Protein AF-A0A9D8SWM8-F1 (afdb_monomer)

Solvent-accessible surface area (backbone atoms only — not comparable to full-atom values): 19074 Å² total; per-residue (Å²): 112,70,46,80,76,35,78,59,20,38,63,57,38,55,61,60,56,71,51,57,43,76,41,80,37,75,86,79,27,55,100,89,45,86,38,67,44,87,42,36,53,63,34,57,31,94,86,58,22,57,46,49,81,84,38,68,93,42,48,28,22,35,54,46,44,23,48,52,9,43,48,53,47,47,72,68,47,33,63,35,36,32,47,77,51,95,50,59,72,58,24,54,50,51,21,50,52,51,33,54,49,46,57,54,44,59,32,26,26,74,39,62,65,87,60,44,76,76,37,69,54,41,50,24,49,80,69,46,70,31,75,48,29,27,63,56,56,58,94,38,55,75,41,83,47,95,32,30,28,35,29,44,27,72,60,49,72,66,69,54,54,59,56,61,72,49,51,66,46,77,45,60,49,55,50,67,92,39,49,46,70,37,82,72,35,48,76,42,76,47,76,60,58,95,84,40,71,38,62,89,51,57,95,38,34,24,22,39,37,35,25,85,91,55,71,16,32,40,36,32,49,46,73,62,40,50,16,42,37,26,30,34,34,41,31,26,47,29,49,37,59,84,33,78,90,32,58,77,46,28,25,28,32,30,40,38,40,36,30,44,34,83,86,70,44,80,40,77,48,74,36,78,68,66,42,73,50,60,44,51,98,82,52,27,72,49,76,41,75,69,42,72,72,44,74,34,62,32,20,51,66,83,50,49,66,57,69,65,35,76,91,43,63,89,58,80,84,78,65,58,29,34,44,32,47,28,39,60,67,49,78,71,40,43,77,71,55,37,44,53,50,53,32,34,29,32,38,36,41,38,57,55,84,128

pLDDT: mean 90.61, std 7.04, range [46.47, 98.44]

Sequence (354 aa):
EYISLHPDYSHLYDFICRFDEKIYDAELSSTYDSVFVNYNPLLQDPKYGMGDIANEDSLYTMILPDNAAWQAAYDRISPYFRPFNKEVALADSIQKVQTSLAIVEGLSFRQAIVAPAKDDSLLTVTQKLIYGAGDYLNGYEALEASNGMMYLAKGQLNANDTCVWNHVINLEAENMDYRQSLSGTNAYIRTTDINSLVQNVSDASYLEVSSGNVDGGIVFDIPNTLAATYDVYVDFVSPLVDGENMREEKTKLVFQLKFMGDNGRQTIKNNNTATEVAVPEKGGIVSVKAFSAVPFPVADFYDNMWKLDKDNIGVDIAETTTLQVKTKVSSTDAKKGYVRKFRIDRIRLVPSVK

Radius of gyration: 24.18 Å; Cα contacts (8 Å, |Δi|>4): 765; chains: 1; bounding box: 66×49×66 Å

Nearest PDB structures (foldseek):
  6f2p-assembly1_A  TM=7.046E-01  e=3.780E-04  Paenibacillus
  1x9p-assembly1_A  TM=2.353E-01  e=1.733E+00  Human adenovirus 2
  6ei6-assembly2_B  TM=1.704E-01  e=6.400E+00  Drosophila melanogaster

Secondary structure (DSSP, 8-state):
-HHHH-GGGHHHHHHHHTT-EEEE-TTT-BTTB--EEEE-HHHH-TTTSS--TT-TTS-EEEEEE-HHHHHHHHHHHGGGG----SSHHHHHHHHHHHHHHHHHHHTEESS--S-GGG-SEEEBTT--EEE-HHHHHTTPEEEEETTEEEEEE-S-----HHHHTSPPEEEETT-STTEEEPTTEEEEEEE--TT-SS---GGGEEEEEEESSS--EEEEE-TTB-SSEEEEEEEEEPGGGG-GGGTT-EEEEEEEEEEE-TTSSEEEEEEEEEEEEE--TT-SEEEEEEEEEEE--S-B---HHHHH-GGGTTPPP----EEEEEE---HHHHTTTB-SEEEEEEEEEEEPP-

Foldseek 3Di:
DVLVVDVQLVVLVVLQCVQWDWDWDPVPDDPVGTDTDIDGCCQPVPPAHLHNPVDLVFAKEFEREGPQALVVQLVVQLQQAQADDPDVVVSVVRSNNLSSSLVRQQRMARHADPDQQVDQWGQTSVRQIAGPSCQQLPPFDWDADSRHIYTYHYNHGSDDCCRRPVDKQKFFAPDPVFKDKDPQKDKDKDFADPPFLAPDQVVRIWIKIAGDPDFIWMKTQGAFRTQAWWFKKWKFAAPCRVHPVCQFEKFWKWKKKWAADNVRDIDIDIRPPTDMDHADPSGYIDMDRNDHGDGHSHTLHQHSVNCVDPVCPPPDRDRRIMMMMITDADPVNVVVNYHRMTMTRIMITRGDDD

Mean predicted aligned error: 5.93 Å

Structure (mmCIF, N/CA/C/O backbone):
data_AF-A0A9D8SWM8-F1
#
_entry.id   AF-A0A9D8SWM8-F1
#
loop_
_atom_site.group_PDB
_atom_site.id
_atom_site.type_symbol
_atom_site.label_atom_id
_atom_site.label_alt_id
_atom_site.label_comp_id
_atom_site.label_asym_id
_atom_site.label_entity_id
_atom_site.label_seq_id
_atom_site.pdbx_PDB_ins_code
_atom_site.Cartn_x
_atom_site.Cartn_y
_atom_site.Cartn_z
_atom_site.occupancy
_atom_site.B_iso_or_equiv
_atom_site.auth_seq_id
_atom_site.auth_comp_id
_atom_site.auth_asym_id
_atom_site.auth_atom_id
_atom_site.pdbx_PDB_model_num
ATOM 1 N N . GLU A 1 1 ? -21.454 -2.543 22.204 1.00 82.62 1 GLU A N 1
ATOM 2 C CA . GLU A 1 1 ? -21.999 -2.863 23.545 1.00 82.62 1 GLU A CA 1
ATOM 3 C C . GLU A 1 1 ? -21.055 -3.716 24.398 1.00 82.62 1 GLU A C 1
ATOM 5 O O . GLU A 1 1 ? -20.730 -3.312 25.505 1.00 82.62 1 GLU A O 1
ATOM 10 N N . TYR A 1 2 ? -20.560 -4.863 23.915 1.00 91.06 2 TYR A N 1
ATOM 11 C CA . TYR A 1 2 ? -19.689 -5.733 24.725 1.00 91.06 2 TYR A CA 1
ATOM 12 C C . TYR A 1 2 ? -18.481 -4.993 25.335 1.00 91.06 2 TYR A C 1
ATOM 14 O O . TYR A 1 2 ? -18.296 -4.997 26.552 1.00 91.06 2 TYR A O 1
ATOM 22 N N . ILE A 1 3 ? -17.708 -4.288 24.502 1.00 92.44 3 ILE A N 1
ATOM 23 C CA . ILE A 1 3 ? -16.485 -3.578 24.915 1.00 92.44 3 ILE A CA 1
ATOM 24 C C . ILE A 1 3 ? -16.733 -2.402 25.876 1.00 92.44 3 ILE A C 1
ATOM 26 O O . ILE A 1 3 ? -15.824 -2.024 26.602 1.00 92.44 3 ILE A O 1
ATOM 30 N N . SER A 1 4 ? -17.952 -1.847 25.935 1.00 91.75 4 SER A N 1
ATOM 31 C CA . SER A 1 4 ? -18.286 -0.766 26.880 1.00 91.75 4 SER A CA 1
ATOM 32 C C . SER A 1 4 ? -18.605 -1.280 28.285 1.00 91.75 4 SER A C 1
ATOM 34 O O . SER A 1 4 ? -18.591 -0.511 29.241 1.00 91.75 4 SER A O 1
ATOM 36 N N . LEU A 1 5 ? -18.921 -2.572 28.420 1.00 94.38 5 LEU A N 1
ATOM 37 C CA . LEU A 1 5 ? -19.271 -3.210 29.693 1.00 94.38 5 LEU A CA 1
ATOM 38 C C . LEU A 1 5 ? -18.108 -4.002 30.308 1.00 94.38 5 LEU A C 1
ATOM 40 O O . LEU A 1 5 ? -18.202 -4.420 31.461 1.00 94.38 5 LEU A O 1
ATOM 44 N N . HIS A 1 6 ? -17.019 -4.200 29.562 1.00 95.75 6 HIS A N 1
ATOM 45 C CA . HIS A 1 6 ? -15.876 -5.010 29.975 1.00 95.75 6 HIS A CA 1
ATOM 46 C C . HIS A 1 6 ? -14.601 -4.151 30.024 1.00 95.75 6 HIS A C 1
ATOM 48 O O . HIS A 1 6 ? -13.998 -3.904 28.979 1.00 95.75 6 HIS A O 1
ATOM 54 N N . PRO A 1 7 ? -14.153 -3.721 31.223 1.00 96.44 7 PRO A N 1
ATOM 55 C CA . PRO A 1 7 ? -12.982 -2.851 31.385 1.00 96.44 7 PRO A CA 1
ATOM 56 C C . PRO A 1 7 ? -11.684 -3.409 30.791 1.00 96.44 7 PRO A C 1
ATOM 58 O O . PRO A 1 7 ? -10.799 -2.643 30.421 1.00 96.44 7 PRO A O 1
ATOM 61 N N . ASP A 1 8 ? -11.585 -4.731 30.650 1.00 97.25 8 ASP A N 1
ATOM 62 C CA . ASP A 1 8 ? -10.439 -5.397 30.028 1.00 97.25 8 ASP A CA 1
ATOM 63 C C . ASP A 1 8 ? -10.291 -5.078 28.529 1.00 97.25 8 ASP A C 1
ATOM 65 O O . ASP A 1 8 ? -9.262 -5.408 27.956 1.00 97.25 8 ASP A O 1
ATOM 69 N N . TYR A 1 9 ? -11.272 -4.416 27.903 1.00 97.19 9 TYR A N 1
ATOM 70 C CA . TYR A 1 9 ? -11.251 -3.970 26.501 1.00 97.19 9 TYR A CA 1
ATOM 71 C C . TYR A 1 9 ? -11.286 -2.438 26.370 1.00 97.19 9 TYR A C 1
ATOM 73 O O . TYR A 1 9 ? -11.584 -1.908 25.294 1.00 97.19 9 TYR A O 1
ATOM 81 N N . SER A 1 10 ? -11.005 -1.707 27.455 1.00 97.12 10 SER A N 1
ATOM 82 C CA . SER A 1 10 ? -11.116 -0.247 27.489 1.00 97.12 10 SER A CA 1
ATOM 83 C C . SER A 1 10 ? -10.245 0.447 26.442 1.00 97.12 10 SER A C 1
ATOM 85 O O . SER A 1 10 ? -10.671 1.449 25.891 1.00 97.12 10 SER A O 1
ATOM 87 N N . HIS A 1 11 ? -9.070 -0.086 26.091 1.00 97.31 11 HIS A N 1
ATOM 88 C CA . HIS A 1 11 ? -8.216 0.518 25.061 1.00 97.31 11 HIS A CA 1
ATOM 89 C C . HIS A 1 11 ? -8.885 0.559 23.680 1.00 97.31 11 HIS A C 1
ATOM 91 O O . HIS A 1 11 ? -8.822 1.581 22.994 1.00 97.31 11 HIS A O 1
ATOM 97 N N . LEU A 1 12 ? -9.536 -0.539 23.285 1.00 96.31 12 LEU A N 1
ATOM 98 C CA . LEU A 1 12 ? -10.298 -0.606 22.040 1.00 96.31 12 LEU A CA 1
ATOM 99 C C . LEU A 1 12 ? -11.510 0.331 22.103 1.00 96.31 12 LEU A C 1
ATOM 101 O O . LEU A 1 12 ? -11.752 1.086 21.164 1.00 96.31 12 LEU A O 1
ATOM 105 N N . TYR A 1 13 ? -12.248 0.294 23.217 1.00 95.75 13 TYR A N 1
ATOM 106 C CA . TYR A 1 13 ? -13.414 1.149 23.435 1.00 95.75 13 TYR A CA 1
ATOM 107 C C . TYR A 1 13 ? -13.058 2.639 23.353 1.00 95.75 13 TYR A C 1
ATOM 109 O O . TYR A 1 13 ? -13.632 3.361 22.539 1.00 95.75 13 TYR A O 1
ATOM 117 N N . ASP A 1 14 ? -12.059 3.082 24.116 1.00 96.38 14 ASP A N 1
ATOM 118 C CA . ASP A 1 14 ? -11.603 4.471 24.156 1.00 96.38 14 ASP A CA 1
ATOM 119 C C . ASP A 1 14 ? -11.118 4.940 22.777 1.00 96.38 14 ASP A C 1
ATOM 121 O O . ASP A 1 14 ? -11.347 6.088 22.388 1.00 96.38 14 ASP A O 1
ATOM 125 N N . PHE A 1 15 ? -10.460 4.060 22.012 1.00 96.19 15 PHE A N 1
ATOM 126 C CA . PHE A 1 15 ? -10.032 4.390 20.657 1.00 96.19 15 PHE A CA 1
ATOM 127 C C . PHE A 1 15 ? -11.204 4.549 19.687 1.00 96.19 15 PHE A C 1
ATOM 129 O O . PHE A 1 15 ? -11.159 5.465 18.878 1.00 96.19 15 PHE A O 1
ATOM 136 N N . ILE A 1 16 ? -12.235 3.704 19.741 1.00 93.50 16 ILE A N 1
ATOM 137 C CA . ILE A 1 16 ? -13.406 3.851 18.862 1.00 93.50 16 ILE A CA 1
ATOM 138 C C . ILE A 1 16 ? -14.199 5.108 19.244 1.00 93.50 16 ILE A C 1
ATOM 140 O O . ILE A 1 16 ? -14.519 5.925 18.379 1.00 93.50 16 ILE A O 1
ATOM 144 N N . CYS A 1 17 ? -14.457 5.303 20.539 1.00 93.19 17 CYS A N 1
ATOM 145 C CA . CYS A 1 17 ? -15.284 6.400 21.045 1.00 93.19 17 CYS A CA 1
ATOM 146 C C . CYS A 1 17 ? -14.654 7.786 20.887 1.00 93.19 17 CYS A C 1
ATOM 148 O O . CYS A 1 17 ? -15.353 8.794 20.949 1.00 93.19 17 CYS A O 1
ATOM 150 N N . ARG A 1 18 ? -13.344 7.885 20.630 1.00 93.25 18 ARG A N 1
ATOM 151 C CA . ARG A 1 18 ? -12.704 9.183 20.355 1.00 93.25 18 ARG A CA 1
ATOM 152 C C . ARG A 1 18 ? -13.246 9.882 19.104 1.00 93.25 18 ARG A C 1
ATOM 154 O O . ARG A 1 18 ? -12.998 11.072 18.941 1.00 93.25 18 ARG A O 1
ATOM 161 N N . PHE A 1 19 ? -13.867 9.123 18.201 1.00 92.50 19 PHE A N 1
ATOM 162 C CA . PHE A 1 19 ? -14.453 9.627 16.964 1.00 92.50 19 PHE A CA 1
ATOM 163 C C . PHE A 1 19 ? -15.952 9.911 17.113 1.00 92.50 19 PHE A C 1
ATOM 165 O O . PHE A 1 19 ? -16.557 10.402 16.169 1.00 92.50 19 PHE A O 1
ATOM 172 N N . ASP A 1 20 ? -16.557 9.625 18.271 1.00 92.38 20 ASP A N 1
ATOM 173 C CA . ASP A 1 20 ? -17.976 9.896 18.489 1.00 92.38 20 ASP A CA 1
ATOM 174 C C . ASP A 1 20 ? -18.255 11.402 18.405 1.00 92.38 20 ASP A C 1
ATOM 176 O O . ASP A 1 20 ? -17.683 12.217 19.135 1.00 92.38 20 ASP A O 1
ATOM 180 N N . GLU A 1 21 ? -19.192 11.767 17.539 1.00 91.94 21 GLU A N 1
ATOM 181 C CA . GLU A 1 21 ? -19.683 13.124 17.373 1.00 91.94 21 GLU A CA 1
ATOM 182 C C . GLU A 1 21 ? -21.215 13.184 17.393 1.00 91.94 21 GLU A C 1
ATOM 184 O O . GLU A 1 21 ? -21.936 12.188 17.280 1.00 91.94 21 GLU A O 1
ATOM 189 N N . LYS A 1 22 ? -21.729 14.398 17.592 1.00 91.44 22 LYS A N 1
ATOM 190 C CA . LYS A 1 22 ? -23.155 14.705 17.511 1.00 91.44 22 LYS A CA 1
ATOM 191 C C . LYS A 1 22 ? -23.417 15.435 16.205 1.00 91.44 22 LYS A C 1
ATOM 193 O O . LYS A 1 22 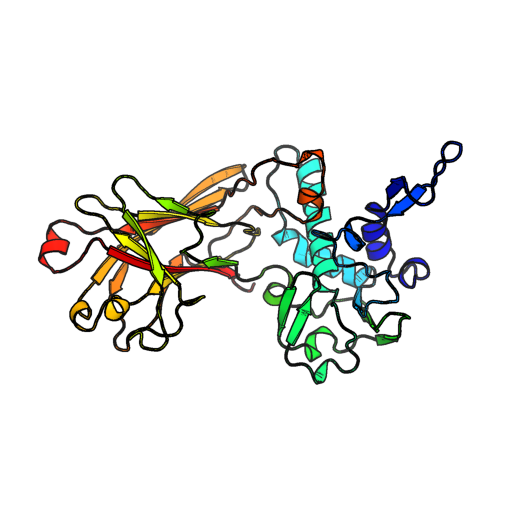? -22.999 16.583 16.060 1.00 91.44 22 LYS A O 1
ATOM 198 N N . ILE A 1 23 ? -24.137 14.796 15.290 1.00 89.94 23 ILE A N 1
ATOM 199 C CA . ILE A 1 23 ? -24.525 15.412 14.016 1.00 89.94 23 ILE A CA 1
ATOM 200 C C . ILE A 1 23 ? -25.990 15.825 14.048 1.00 89.94 23 ILE A C 1
ATOM 202 O O . ILE A 1 23 ? -26.817 15.194 14.705 1.00 89.94 23 ILE A O 1
ATOM 206 N N . TYR A 1 24 ? -26.299 16.914 13.353 1.00 90.38 24 TYR A N 1
ATOM 207 C CA . TYR A 1 24 ? -27.667 17.382 13.175 1.00 90.38 24 TYR A CA 1
ATOM 208 C C . TYR A 1 24 ? -28.416 16.458 12.212 1.00 90.38 24 TYR A C 1
ATOM 210 O O . TYR A 1 24 ? -27.948 16.222 11.098 1.00 90.38 24 TYR A O 1
ATOM 218 N N . ASP A 1 25 ? -29.588 15.985 12.627 1.00 88.94 25 ASP A N 1
ATOM 219 C CA . ASP A 1 25 ? -30.465 15.163 11.800 1.00 88.94 25 ASP A CA 1
ATOM 220 C C . ASP A 1 25 ? -31.619 16.017 11.270 1.00 88.94 25 ASP A C 1
ATOM 222 O O . ASP A 1 25 ? -32.521 16.403 12.015 1.00 88.94 25 ASP A O 1
ATOM 226 N N . ALA A 1 26 ? -31.586 16.338 9.978 1.00 86.94 26 ALA A N 1
ATOM 227 C CA . ALA A 1 26 ? -32.591 17.192 9.355 1.00 86.94 26 ALA A CA 1
ATOM 228 C C . ALA A 1 26 ? -33.975 16.532 9.241 1.00 86.94 26 ALA A C 1
ATOM 230 O O . ALA A 1 26 ? -34.963 17.257 9.155 1.00 86.94 26 ALA A O 1
ATOM 231 N N . GLU A 1 27 ? -34.050 15.199 9.221 1.00 88.25 27 GLU A N 1
ATOM 232 C CA . GLU A 1 27 ? -35.306 14.456 9.069 1.00 88.25 27 GLU A CA 1
ATOM 233 C C . GLU A 1 27 ? -36.048 14.334 10.400 1.00 88.25 27 GLU A C 1
ATOM 235 O O . GLU A 1 27 ? -37.276 14.427 10.441 1.00 88.25 27 GLU A O 1
ATOM 240 N N . LEU A 1 28 ? -35.304 14.174 11.496 1.00 88.50 28 LEU A N 1
ATOM 241 C CA . LEU A 1 28 ? -35.852 14.156 12.853 1.00 88.50 28 LEU A CA 1
ATOM 242 C C . LEU A 1 28 ? -36.072 15.562 13.425 1.00 88.50 28 LEU A C 1
ATOM 244 O O . LEU A 1 28 ? -36.822 15.726 14.389 1.00 88.50 28 LEU A O 1
ATOM 248 N N . SER A 1 29 ? -35.433 16.576 12.842 1.00 86.56 29 SER A N 1
ATOM 249 C CA . SER A 1 29 ? -35.575 17.968 13.265 1.00 86.56 29 SER A CA 1
ATOM 250 C C . SER A 1 29 ? -36.804 18.645 12.665 1.00 86.56 29 SER A C 1
ATOM 252 O O . SER A 1 29 ? -37.246 18.364 11.554 1.00 86.56 29 SER A O 1
ATOM 254 N N . SER A 1 30 ? -37.340 19.619 13.395 1.00 87.19 30 SER A N 1
ATOM 255 C CA . SER A 1 30 ? -38.437 20.477 12.949 1.00 87.19 30 SER A CA 1
ATOM 256 C C . SER A 1 30 ? -38.011 21.946 12.939 1.00 87.19 30 SER A C 1
ATOM 258 O O . SER A 1 30 ? -36.941 22.309 13.420 1.00 87.19 30 SER A O 1
ATOM 260 N N . THR A 1 31 ? -38.875 22.840 12.449 1.00 83.56 31 THR A N 1
ATOM 261 C CA . THR A 1 31 ? -38.628 24.295 12.487 1.00 83.56 31 THR A CA 1
ATOM 262 C C . THR A 1 31 ? -38.418 24.841 13.908 1.00 83.56 31 THR A C 1
ATOM 264 O O . THR A 1 31 ? -37.858 25.923 14.063 1.00 83.56 31 THR A O 1
ATOM 267 N N . TYR A 1 32 ? -38.863 24.114 14.938 1.00 84.50 32 TYR A N 1
ATOM 268 C CA . TYR A 1 32 ? -38.814 24.553 16.335 1.00 84.50 32 TYR A CA 1
ATOM 269 C C . TYR A 1 32 ? -37.908 23.700 17.227 1.00 84.50 32 TYR A C 1
ATOM 271 O O . TYR A 1 32 ? -37.714 24.066 18.383 1.00 84.50 32 TYR A O 1
ATOM 279 N N . ASP A 1 33 ? -37.368 22.590 16.718 1.00 86.00 33 ASP A N 1
ATOM 280 C CA . ASP A 1 33 ? -36.561 21.662 17.508 1.00 86.00 33 ASP A CA 1
ATOM 281 C C . ASP A 1 33 ? -35.471 21.009 16.654 1.00 86.00 33 ASP A C 1
ATOM 283 O O . ASP A 1 33 ? -35.758 20.464 15.587 1.00 86.00 33 ASP A O 1
ATOM 287 N N . SER A 1 34 ? -34.227 21.081 17.124 1.00 88.56 34 SER A N 1
ATOM 288 C CA . SER A 1 34 ? -33.066 20.476 16.474 1.00 88.56 34 SER A CA 1
ATOM 289 C C . SER A 1 34 ? -32.695 19.180 17.179 1.00 88.56 34 SER A C 1
ATOM 291 O O . SER A 1 34 ? -32.254 19.189 18.328 1.00 88.56 34 SER A O 1
ATOM 293 N N . VAL A 1 35 ? -32.807 18.070 16.458 1.00 91.12 35 VAL A N 1
ATOM 294 C CA . VAL A 1 35 ? -32.394 16.750 16.920 1.00 91.12 35 VAL A CA 1
ATOM 295 C C . VAL A 1 35 ? -30.952 16.494 16.495 1.00 91.12 35 VAL A C 1
ATOM 297 O O . VAL A 1 35 ? -30.580 16.672 15.335 1.00 91.12 35 VAL A O 1
ATOM 300 N N . PHE A 1 36 ? -30.140 16.060 17.458 1.00 91.12 36 PHE A N 1
ATOM 301 C CA . PHE A 1 36 ? -28.770 15.619 17.225 1.00 91.12 36 PHE A CA 1
ATOM 302 C C . PHE A 1 36 ? -28.634 14.132 17.538 1.00 91.12 36 PHE A C 1
ATOM 304 O O . PHE A 1 36 ? -28.936 13.691 18.653 1.00 91.12 36 PHE A O 1
ATOM 311 N N . VAL A 1 37 ? -28.124 13.373 16.575 1.00 89.81 37 VAL A N 1
ATOM 312 C CA . VAL A 1 37 ? -27.901 11.928 16.691 1.00 89.81 37 VAL A CA 1
ATOM 313 C C . VAL A 1 37 ? -26.425 11.629 16.941 1.00 89.81 37 VAL A C 1
ATOM 315 O O . VAL A 1 37 ? -25.553 12.445 16.641 1.00 89.81 37 VAL A O 1
ATOM 318 N N . ASN A 1 38 ? -26.148 10.482 17.566 1.00 89.75 38 ASN A N 1
ATOM 319 C CA . ASN A 1 38 ? -24.777 9.988 17.691 1.00 89.75 38 ASN A CA 1
ATOM 320 C C . ASN A 1 38 ? -24.309 9.505 16.324 1.00 89.75 38 ASN A C 1
ATOM 322 O O . ASN A 1 38 ? -25.008 8.719 15.689 1.00 89.75 38 ASN A O 1
ATOM 326 N N . TYR A 1 39 ? -23.123 9.931 15.927 1.00 90.06 39 TYR A N 1
ATOM 327 C CA . TYR A 1 39 ? -22.474 9.486 14.711 1.00 90.06 39 TYR A CA 1
ATOM 328 C C . TYR A 1 39 ? -21.013 9.206 15.012 1.00 90.06 39 TYR A C 1
ATOM 330 O O . TYR A 1 39 ? -20.377 9.926 15.777 1.00 90.06 39 TYR A O 1
ATOM 338 N N . ASN A 1 40 ? -20.492 8.141 14.423 1.00 91.69 40 ASN A N 1
ATOM 339 C CA . ASN A 1 40 ? -19.086 7.811 14.521 1.00 91.69 40 ASN A CA 1
ATOM 340 C C . ASN A 1 40 ? -18.561 7.584 13.096 1.00 91.69 40 ASN A C 1
ATOM 342 O O . ASN A 1 40 ? -18.873 6.541 12.520 1.00 91.69 40 ASN A O 1
ATOM 346 N N . PRO A 1 41 ? -17.781 8.513 12.514 1.00 91.12 41 PRO A N 1
ATOM 347 C CA . PRO A 1 41 ? -17.302 8.409 11.138 1.00 91.12 41 PRO A CA 1
ATOM 348 C C . PRO A 1 41 ? -16.432 7.175 10.904 1.00 91.12 41 PRO A C 1
ATOM 350 O O . PRO A 1 41 ? -16.452 6.611 9.814 1.00 91.12 41 PRO A O 1
ATOM 353 N N . LEU A 1 42 ? -15.711 6.712 11.930 1.00 91.12 42 LEU A N 1
ATOM 354 C CA . LEU A 1 42 ? -14.910 5.496 11.849 1.00 91.12 42 LEU A CA 1
ATOM 355 C C . LEU A 1 42 ? -15.776 4.270 11.529 1.00 91.12 42 LEU A C 1
ATOM 357 O O . LEU A 1 42 ? -15.345 3.388 10.791 1.00 91.12 42 LEU A O 1
ATOM 361 N N . LEU A 1 43 ? -16.985 4.206 12.085 1.00 89.06 43 LEU A N 1
ATOM 362 C CA . LEU A 1 43 ? -17.898 3.080 11.899 1.00 89.06 43 LEU A CA 1
ATOM 363 C C . LEU A 1 43 ? -18.898 3.340 10.767 1.00 89.06 43 LEU A C 1
ATOM 365 O O . LEU A 1 43 ? -19.174 2.451 9.976 1.00 89.06 43 LEU A O 1
ATOM 369 N N . GLN A 1 44 ? -19.443 4.548 10.674 1.00 88.25 44 GLN A N 1
ATOM 370 C CA . GLN A 1 44 ? -20.661 4.833 9.913 1.00 88.25 44 GLN A CA 1
ATOM 371 C C . GLN A 1 44 ? -20.419 5.574 8.595 1.00 88.25 44 GLN A C 1
ATOM 373 O O . GLN A 1 44 ? -21.339 5.641 7.780 1.00 88.25 44 GLN A O 1
ATOM 378 N N . ASP A 1 45 ? -19.224 6.128 8.351 1.00 88.31 45 ASP A N 1
ATOM 379 C CA . ASP A 1 45 ? -18.991 6.836 7.093 1.00 88.31 45 ASP A CA 1
ATOM 380 C C . ASP A 1 45 ? -19.071 5.862 5.898 1.00 88.31 45 ASP A C 1
ATOM 382 O O . ASP A 1 45 ? -18.385 4.835 5.886 1.00 88.31 45 ASP A O 1
ATOM 386 N N . PRO A 1 46 ? -19.875 6.165 4.863 1.00 83.06 46 PRO A N 1
ATOM 387 C CA . PRO A 1 46 ? -20.135 5.232 3.771 1.00 83.06 46 PRO A CA 1
ATOM 388 C C . PRO A 1 46 ? -18.936 5.004 2.843 1.00 83.06 46 PRO A C 1
ATOM 390 O O . PRO A 1 46 ? -18.942 4.037 2.080 1.00 83.06 46 PRO A O 1
ATOM 393 N N . LYS A 1 47 ? -17.940 5.900 2.844 1.00 84.69 47 LYS A N 1
ATOM 394 C CA . LYS A 1 47 ? -16.796 5.840 1.926 1.00 84.69 47 LYS A CA 1
ATOM 395 C C . LYS A 1 47 ? -15.508 5.420 2.624 1.00 84.69 47 LYS A C 1
ATOM 397 O O . LYS A 1 47 ? -14.718 4.682 2.041 1.00 84.69 47 LYS A O 1
ATOM 402 N N . TYR A 1 48 ? -15.280 5.936 3.822 1.00 86.12 48 TYR A N 1
ATOM 403 C CA . TYR A 1 48 ? -14.021 5.825 4.551 1.00 86.12 48 TYR A CA 1
ATOM 404 C C . TYR A 1 48 ? -14.188 5.163 5.927 1.00 86.12 48 TYR A C 1
ATOM 406 O O . TYR A 1 48 ? -13.191 4.892 6.591 1.00 86.12 48 TYR A O 1
ATOM 414 N N . GLY A 1 49 ? -15.417 4.882 6.360 1.00 85.56 49 GLY A N 1
ATOM 415 C CA . GLY A 1 49 ? -15.674 4.100 7.562 1.00 85.56 49 GLY A CA 1
ATOM 416 C C . GLY A 1 49 ? -15.427 2.606 7.340 1.00 85.56 49 GLY A C 1
ATOM 417 O O . GLY A 1 49 ? -15.330 2.115 6.214 1.00 85.56 49 GLY A O 1
ATOM 418 N N . MET A 1 50 ? -15.370 1.853 8.434 1.00 84.81 50 MET A N 1
ATOM 419 C CA . MET A 1 50 ? -15.201 0.394 8.439 1.00 84.81 50 MET A CA 1
ATOM 420 C C . MET A 1 50 ? -16.492 -0.380 8.117 1.00 84.81 50 MET A C 1
ATOM 422 O O . MET A 1 50 ? -16.513 -1.610 8.158 1.00 84.81 50 MET A O 1
ATOM 426 N N . GLY A 1 51 ? -17.564 0.330 7.767 1.00 72.81 51 GLY A N 1
ATOM 427 C CA . GLY A 1 51 ? -18.907 -0.219 7.644 1.00 72.81 51 GLY A CA 1
ATOM 428 C C . GLY A 1 51 ? -19.608 -0.207 8.993 1.00 72.81 51 GLY A C 1
ATOM 429 O O . GLY A 1 51 ? -18.976 -0.432 10.019 1.00 72.81 51 GLY A O 1
ATOM 430 N N . ASP A 1 52 ? -20.906 0.100 8.987 1.00 74.81 52 ASP A N 1
ATOM 431 C CA . ASP A 1 52 ? -21.693 0.361 10.193 1.00 74.81 52 ASP A CA 1
ATOM 432 C C . ASP A 1 52 ? -21.805 -0.899 11.069 1.00 74.81 52 ASP A C 1
ATOM 434 O O . ASP A 1 52 ? -22.768 -1.657 10.973 1.00 74.81 52 ASP A O 1
ATOM 438 N N . ILE A 1 53 ? -20.776 -1.157 11.889 1.00 71.94 53 ILE A N 1
ATOM 439 C CA . ILE A 1 53 ? -20.653 -2.335 12.767 1.00 71.94 53 ILE A CA 1
ATOM 440 C C . ILE A 1 53 ? -21.773 -2.343 13.815 1.00 71.94 53 ILE A C 1
ATOM 442 O O . ILE A 1 53 ? -22.053 -3.377 14.406 1.00 71.94 53 ILE A O 1
ATOM 446 N N . ALA A 1 54 ? -22.428 -1.208 14.059 1.00 67.25 54 ALA A N 1
ATOM 447 C CA . ALA A 1 54 ? -23.574 -1.122 14.955 1.00 67.25 54 ALA A CA 1
ATOM 448 C C . ALA A 1 54 ? -24.910 -1.422 14.251 1.00 67.25 54 ALA A C 1
ATOM 450 O O . ALA A 1 54 ? -25.936 -1.516 14.922 1.00 67.25 54 ALA A O 1
ATOM 451 N N . ASN A 1 55 ? -24.918 -1.574 12.924 1.00 75.06 55 ASN A N 1
ATOM 452 C CA . ASN A 1 55 ? -26.122 -1.892 12.174 1.00 75.06 55 ASN A CA 1
ATOM 453 C C . ASN A 1 55 ? -26.490 -3.370 12.340 1.00 75.06 55 ASN A C 1
ATOM 455 O O . ASN A 1 55 ? -25.754 -4.263 11.912 1.00 75.06 55 ASN A O 1
ATOM 459 N N . GLU A 1 56 ? -27.657 -3.609 12.929 1.00 71.56 56 GLU A N 1
ATOM 460 C CA . GLU A 1 56 ? -28.251 -4.934 13.133 1.00 71.56 56 GLU A CA 1
ATOM 461 C C . GLU A 1 56 ? -28.566 -5.663 11.816 1.00 71.56 56 GLU A C 1
ATOM 463 O O . GLU A 1 56 ? -28.519 -6.889 11.757 1.00 71.56 56 GLU A O 1
ATOM 468 N N . ASP A 1 57 ? -28.812 -4.928 10.728 1.00 72.19 57 ASP A N 1
ATOM 469 C CA . ASP A 1 57 ? -29.120 -5.512 9.418 1.00 72.19 57 ASP A CA 1
ATOM 470 C C . ASP A 1 57 ? -27.859 -5.954 8.645 1.00 72.19 57 ASP A C 1
ATOM 472 O O . ASP A 1 57 ? -27.941 -6.397 7.495 1.00 72.19 57 ASP A O 1
ATOM 476 N N . SER A 1 58 ? -26.667 -5.827 9.240 1.00 82.38 58 SER A N 1
ATOM 477 C CA . SER A 1 58 ? -25.387 -6.198 8.629 1.00 82.38 58 SER A CA 1
ATOM 478 C C . SER A 1 58 ? -24.623 -7.209 9.477 1.00 82.38 58 SER A C 1
ATOM 480 O O . SER A 1 58 ? -24.473 -7.036 10.676 1.00 82.38 58 SER A O 1
ATOM 482 N N . LEU A 1 59 ? -24.085 -8.253 8.838 1.00 88.69 59 LEU A N 1
ATOM 483 C CA . LEU A 1 59 ? -23.327 -9.301 9.523 1.00 88.69 59 LEU A CA 1
ATOM 484 C C . LEU A 1 59 ? -21.833 -8.976 9.593 1.00 88.69 59 LEU A C 1
ATOM 486 O O . LEU A 1 59 ? -21.187 -8.788 8.557 1.00 88.69 59 LEU A O 1
ATOM 490 N N . TYR A 1 60 ? -21.275 -9.015 10.802 1.00 91.56 60 TYR A N 1
ATOM 491 C CA . TYR A 1 60 ? -19.863 -8.765 11.071 1.00 91.56 60 TYR A CA 1
ATOM 492 C C . TYR A 1 60 ? -19.216 -9.859 11.918 1.00 91.56 60 TYR A C 1
ATOM 494 O O . TYR A 1 60 ? -19.860 -10.585 12.672 1.00 91.56 60 TYR A O 1
ATOM 502 N N . THR A 1 61 ? -17.896 -9.950 11.813 1.00 93.06 61 THR A N 1
ATOM 503 C CA . THR A 1 61 ? -17.060 -10.630 12.798 1.00 93.06 61 THR A CA 1
ATOM 504 C C . THR A 1 61 ? -15.974 -9.677 13.244 1.00 93.06 61 THR A C 1
ATOM 506 O O . THR A 1 61 ? -15.322 -9.065 12.400 1.00 93.06 61 THR A O 1
ATOM 509 N N . MET A 1 62 ? -15.748 -9.570 14.551 1.00 93.56 62 MET A N 1
ATOM 510 C CA . MET A 1 62 ? -14.657 -8.763 15.091 1.00 93.56 62 MET A CA 1
ATOM 511 C C . MET A 1 62 ? -13.831 -9.559 16.097 1.00 93.56 62 MET A C 1
ATOM 513 O O . MET A 1 62 ? -14.370 -10.189 17.010 1.00 93.56 62 MET A O 1
ATOM 517 N N . ILE A 1 63 ? -12.510 -9.513 15.945 1.00 94.75 63 ILE A N 1
ATOM 518 C CA . ILE A 1 63 ? -11.585 -9.954 16.987 1.00 94.75 63 ILE A CA 1
ATOM 519 C C . ILE A 1 63 ? -11.439 -8.801 17.980 1.00 94.75 63 ILE A C 1
ATOM 521 O O . ILE A 1 63 ? -11.022 -7.703 17.617 1.00 94.75 63 ILE A O 1
ATOM 525 N N . LEU A 1 64 ? -11.786 -9.052 19.238 1.00 96.25 64 LEU A N 1
ATOM 526 C CA . LEU A 1 64 ? -11.709 -8.085 20.323 1.00 96.25 64 LEU A CA 1
ATOM 527 C C . LEU A 1 64 ? -10.425 -8.349 21.121 1.00 96.25 64 LEU A C 1
ATOM 529 O O . LEU A 1 64 ? -10.386 -9.320 21.878 1.00 96.25 64 LEU A O 1
ATOM 533 N N . PRO A 1 65 ? -9.359 -7.548 20.948 1.00 97.50 65 PRO A N 1
ATOM 534 C CA . PRO A 1 65 ? -8.179 -7.624 21.796 1.00 97.50 65 PRO A CA 1
ATOM 535 C C . PRO A 1 65 ? -8.480 -7.059 23.181 1.00 97.50 65 PRO A C 1
ATOM 537 O O . PRO A 1 65 ? -8.949 -5.926 23.302 1.00 97.50 65 PRO A O 1
ATOM 540 N N . ASP A 1 66 ? -8.146 -7.816 24.223 1.00 97.88 66 ASP A N 1
ATOM 541 C CA . ASP A 1 66 ? -8.036 -7.246 25.562 1.00 97.88 66 ASP A CA 1
ATOM 542 C C . ASP A 1 66 ? -6.903 -6.201 25.625 1.00 97.88 66 ASP A C 1
ATOM 544 O O . ASP A 1 66 ? -6.097 -6.042 24.704 1.00 97.88 66 ASP A O 1
ATOM 548 N N . ASN A 1 67 ? -6.820 -5.464 26.729 1.00 98.38 67 ASN A N 1
ATOM 549 C CA . ASN A 1 67 ? -5.865 -4.372 26.897 1.00 98.38 67 ASN A CA 1
ATOM 550 C C . ASN A 1 67 ? -4.407 -4.841 26.733 1.00 98.38 67 ASN A C 1
ATOM 552 O O . ASN A 1 67 ? -3.571 -4.077 26.242 1.00 98.38 67 ASN A O 1
ATOM 556 N N . ALA A 1 68 ? -4.104 -6.091 27.103 1.00 98.12 68 ALA A N 1
ATOM 557 C CA . ALA A 1 68 ? -2.780 -6.685 26.946 1.00 98.12 68 ALA A CA 1
ATOM 558 C C . ALA A 1 68 ? -2.474 -7.027 25.478 1.00 98.12 68 ALA A C 1
ATOM 560 O O . ALA A 1 68 ? -1.419 -6.641 24.972 1.00 98.12 68 ALA A O 1
ATOM 561 N N . ALA A 1 69 ? -3.406 -7.674 24.773 1.00 97.38 69 ALA A N 1
ATOM 562 C CA . ALA A 1 69 ? -3.297 -7.977 23.349 1.00 97.38 69 ALA A CA 1
ATOM 563 C C . ALA A 1 69 ? -3.217 -6.698 22.507 1.00 97.38 69 ALA A C 1
ATOM 565 O O . ALA A 1 69 ? -2.407 -6.625 21.583 1.00 97.38 69 ALA A O 1
ATOM 566 N N . TRP A 1 70 ? -4.002 -5.675 22.857 1.00 97.81 70 TRP A N 1
ATOM 567 C CA . TRP A 1 70 ? -3.961 -4.358 22.226 1.00 97.81 70 TRP A CA 1
ATOM 568 C C . TRP A 1 70 ? -2.585 -3.717 22.374 1.00 97.81 70 TRP A C 1
ATOM 570 O O . TRP A 1 70 ? -2.001 -3.284 21.384 1.00 97.81 70 TRP A O 1
ATOM 580 N N . GLN A 1 71 ? -2.046 -3.678 23.596 1.00 97.88 71 GLN A N 1
ATOM 581 C CA . GLN A 1 71 ? -0.741 -3.071 23.848 1.00 97.88 71 GLN A CA 1
ATOM 582 C C . GLN A 1 71 ? 0.376 -3.824 23.114 1.00 97.88 71 GLN A C 1
ATOM 584 O O . GLN A 1 71 ? 1.191 -3.203 22.436 1.00 97.88 71 GLN A O 1
ATOM 589 N N . ALA A 1 72 ? 0.369 -5.159 23.173 1.00 96.62 72 ALA A N 1
ATOM 590 C CA . ALA A 1 72 ? 1.337 -5.989 22.462 1.00 96.62 72 ALA A CA 1
ATOM 591 C C . ALA A 1 72 ? 1.282 -5.768 20.940 1.00 96.62 72 ALA A C 1
ATOM 593 O O . ALA A 1 72 ? 2.322 -5.687 20.284 1.00 96.62 72 ALA A O 1
ATOM 594 N N . ALA A 1 73 ? 0.079 -5.638 20.375 1.00 96.31 73 ALA A N 1
ATOM 595 C CA . ALA A 1 73 ? -0.109 -5.315 18.967 1.00 96.31 73 ALA A CA 1
ATOM 596 C C . ALA A 1 73 ? 0.395 -3.903 18.641 1.00 96.31 73 ALA A C 1
ATOM 598 O O . ALA A 1 73 ? 1.157 -3.730 17.694 1.00 96.31 73 ALA A O 1
ATOM 599 N N . TYR A 1 74 ? 0.030 -2.904 19.444 1.00 97.12 74 TYR A N 1
ATOM 600 C CA . TYR A 1 74 ? 0.444 -1.518 19.246 1.00 97.12 74 TYR A CA 1
ATOM 601 C C . TYR A 1 74 ? 1.969 -1.365 19.250 1.00 97.12 74 TYR A C 1
ATOM 603 O O . TYR A 1 74 ? 2.533 -0.757 18.339 1.00 97.12 74 TYR A O 1
ATOM 611 N N . ASP A 1 75 ? 2.658 -1.959 20.224 1.00 95.94 75 ASP A N 1
ATOM 612 C CA . ASP A 1 75 ? 4.121 -1.887 20.324 1.00 95.94 75 ASP A CA 1
ATOM 613 C C . ASP A 1 75 ? 4.810 -2.571 19.136 1.00 95.94 75 ASP A C 1
ATOM 615 O O . ASP A 1 75 ? 5.846 -2.111 18.652 1.00 95.94 75 ASP A O 1
ATOM 619 N N . ARG A 1 76 ? 4.209 -3.651 18.623 1.00 94.56 76 ARG A N 1
ATOM 620 C CA . ARG A 1 76 ? 4.701 -4.381 17.450 1.00 94.56 76 ARG A CA 1
ATOM 621 C C . ARG A 1 76 ? 4.485 -3.613 16.142 1.00 94.56 76 ARG A C 1
ATOM 623 O O . ARG A 1 76 ? 5.361 -3.634 15.281 1.00 94.56 76 ARG A O 1
ATOM 630 N N . ILE A 1 77 ? 3.336 -2.951 15.995 1.00 95.38 77 ILE A N 1
ATOM 631 C CA . ILE A 1 77 ? 2.852 -2.375 14.729 1.00 95.38 77 ILE A CA 1
ATOM 632 C C . ILE A 1 77 ? 3.242 -0.903 14.575 1.00 95.38 77 ILE A C 1
ATOM 634 O O . ILE A 1 77 ? 3.557 -0.468 13.466 1.00 95.38 77 ILE A O 1
ATOM 638 N N . SER A 1 78 ? 3.277 -0.135 15.668 1.00 96.44 78 SER A N 1
ATOM 639 C CA . SER A 1 78 ? 3.579 1.303 15.627 1.00 96.44 78 SER A CA 1
ATOM 640 C C . SER A 1 78 ? 4.861 1.677 14.878 1.00 96.44 78 SER A C 1
ATOM 642 O O . SER A 1 78 ? 4.839 2.700 14.185 1.00 96.44 78 SER A O 1
ATOM 644 N N . PRO A 1 79 ? 5.954 0.878 14.884 1.00 95.56 79 PRO A N 1
ATOM 645 C CA . PRO A 1 79 ? 7.143 1.206 14.105 1.00 95.56 79 PRO A CA 1
ATOM 646 C C . PRO A 1 79 ? 6.894 1.336 12.596 1.00 95.56 79 PRO A C 1
ATOM 648 O O . PRO A 1 79 ? 7.628 2.083 11.954 1.00 95.56 79 PRO A O 1
ATOM 651 N N . TYR A 1 80 ? 5.881 0.659 12.037 1.00 96.06 80 TYR A N 1
ATOM 652 C CA . TYR A 1 80 ? 5.529 0.760 10.615 1.00 96.06 80 TYR A CA 1
ATOM 653 C C . TYR A 1 80 ? 4.855 2.089 10.262 1.00 96.06 80 TYR A C 1
ATOM 655 O O . TYR A 1 80 ? 4.985 2.556 9.135 1.00 96.06 80 TYR A O 1
ATOM 663 N N . PHE A 1 81 ? 4.179 2.728 11.213 1.00 96.00 81 PHE A N 1
ATOM 664 C CA . PHE A 1 81 ? 3.406 3.954 11.000 1.00 96.00 81 PHE A CA 1
ATOM 665 C C . PHE A 1 81 ? 4.140 5.192 11.512 1.00 96.00 81 PHE A C 1
ATOM 667 O O . PHE A 1 81 ? 3.513 6.098 12.039 1.00 96.00 81 PHE A O 1
ATOM 674 N N . ARG A 1 82 ? 5.475 5.234 11.430 1.00 95.31 82 ARG A N 1
ATOM 675 C CA . ARG A 1 82 ? 6.270 6.382 11.895 1.00 95.31 82 ARG A CA 1
ATOM 676 C C . ARG A 1 82 ? 6.270 7.507 10.847 1.00 95.31 82 ARG A C 1
ATOM 678 O O . ARG A 1 82 ? 7.056 7.401 9.902 1.00 95.31 82 ARG A O 1
ATOM 685 N N . PRO A 1 83 ? 5.475 8.585 10.984 1.00 93.62 83 PRO A N 1
ATOM 686 C CA . PRO A 1 83 ? 5.485 9.671 10.015 1.00 93.62 83 PRO A CA 1
ATOM 687 C C . PRO A 1 83 ? 6.701 10.576 10.237 1.00 93.62 83 PRO A C 1
ATOM 689 O O . PRO A 1 83 ? 7.364 10.531 11.278 1.00 93.62 83 PRO A O 1
ATOM 692 N N . PHE A 1 84 ? 6.963 11.461 9.280 1.00 92.56 84 PHE A N 1
ATOM 693 C CA . PHE A 1 84 ? 7.843 12.602 9.500 1.00 92.56 84 PHE A CA 1
ATOM 694 C C . PHE A 1 84 ? 7.004 13.855 9.736 1.00 92.56 84 PHE A C 1
ATOM 696 O O . PHE A 1 84 ? 6.222 14.264 8.881 1.00 92.56 84 PHE A O 1
ATOM 703 N N . ASN A 1 85 ? 7.215 14.509 10.875 1.00 91.81 85 ASN A N 1
ATOM 704 C CA . ASN A 1 85 ? 6.713 15.852 11.127 1.00 91.81 85 ASN A CA 1
ATOM 705 C C . ASN A 1 85 ? 7.772 16.656 11.890 1.00 91.81 85 ASN A C 1
ATOM 707 O O . ASN A 1 85 ? 8.511 16.107 12.707 1.00 91.81 85 ASN A O 1
ATOM 711 N N . LYS A 1 86 ? 7.861 17.964 11.624 1.00 91.19 86 LYS A N 1
ATOM 712 C CA . LYS A 1 86 ? 8.763 18.856 12.371 1.00 91.19 86 LYS A CA 1
ATOM 713 C C . LYS A 1 86 ? 8.325 19.004 13.827 1.00 91.19 86 LYS A C 1
ATOM 715 O O . LYS A 1 86 ? 9.166 19.220 14.695 1.00 91.19 86 LYS A O 1
ATOM 720 N N . GLU A 1 87 ? 7.024 18.911 14.078 1.00 94.38 87 GLU A N 1
ATOM 721 C CA . GLU A 1 87 ? 6.456 18.884 15.414 1.00 94.38 87 GLU A CA 1
ATOM 722 C C . GLU A 1 87 ? 6.333 17.435 15.891 1.00 94.38 87 GLU A C 1
ATOM 724 O O . GLU A 1 87 ? 5.506 16.667 15.401 1.00 94.38 87 GLU A O 1
ATOM 729 N N . VAL A 1 88 ? 7.167 17.064 16.866 1.00 92.50 88 VAL A N 1
ATOM 730 C CA . VAL A 1 88 ? 7.238 15.687 17.385 1.00 92.50 88 VAL A CA 1
ATOM 731 C C . VAL A 1 88 ? 5.899 15.242 17.979 1.00 92.50 88 VAL A C 1
ATOM 733 O O . VAL A 1 88 ? 5.441 14.148 17.682 1.00 92.50 88 VAL A O 1
ATOM 736 N N . ALA A 1 89 ? 5.218 16.113 18.730 1.00 94.56 89 ALA A N 1
ATOM 737 C CA . ALA A 1 89 ? 3.916 15.794 19.318 1.00 94.56 89 ALA A CA 1
ATOM 738 C C . ALA A 1 89 ? 2.845 15.479 18.256 1.00 94.56 89 ALA A C 1
ATOM 740 O O . ALA A 1 89 ? 2.004 14.603 18.459 1.00 94.56 89 ALA A O 1
ATOM 741 N N . LEU A 1 90 ? 2.895 16.162 17.107 1.00 92.25 90 LEU A N 1
ATOM 742 C CA . LEU A 1 90 ? 2.000 15.891 15.987 1.00 92.25 90 LEU A CA 1
ATOM 743 C C . LEU A 1 90 ? 2.358 14.566 15.300 1.00 92.25 90 LEU A C 1
ATOM 745 O O . LEU A 1 90 ? 1.457 13.784 15.006 1.00 92.25 90 LEU A O 1
ATOM 749 N N . ALA A 1 91 ? 3.650 14.273 15.104 1.00 92.44 91 ALA A N 1
ATOM 750 C CA . ALA A 1 91 ? 4.096 12.976 14.585 1.00 92.44 91 ALA A CA 1
ATOM 751 C C . ALA A 1 91 ? 3.627 11.809 15.471 1.00 92.44 91 ALA A C 1
ATOM 753 O O . ALA A 1 91 ? 3.069 10.841 14.955 1.00 92.44 91 ALA A O 1
ATOM 754 N N . ASP A 1 92 ? 3.793 11.928 16.790 1.00 94.81 92 ASP A N 1
ATOM 755 C CA . ASP A 1 92 ? 3.379 10.908 17.760 1.00 94.81 92 ASP A CA 1
ATOM 756 C C . ASP A 1 92 ? 1.854 10.707 17.747 1.00 94.81 92 ASP A C 1
ATOM 758 O O . ASP A 1 92 ? 1.361 9.578 17.802 1.00 94.81 92 ASP A O 1
ATOM 762 N N . SER A 1 93 ? 1.090 11.799 17.632 1.00 93.75 93 SER A N 1
ATOM 763 C CA . SER A 1 93 ? -0.373 11.751 17.528 1.00 93.75 93 SER A CA 1
ATOM 764 C C . SER A 1 93 ? -0.836 11.027 16.259 1.00 93.75 93 SER A C 1
ATOM 766 O O . SER A 1 93 ? -1.687 10.136 16.337 1.00 93.75 93 SER A O 1
ATOM 768 N N . ILE A 1 94 ? -0.239 11.357 15.107 1.00 93.62 94 ILE A N 1
ATOM 769 C CA . ILE A 1 94 ? -0.530 10.714 13.817 1.00 93.62 94 ILE A CA 1
ATOM 770 C C . ILE A 1 94 ? -0.192 9.222 13.886 1.00 93.62 94 ILE A C 1
ATOM 772 O O . ILE A 1 94 ? -1.054 8.392 13.603 1.00 93.62 94 ILE A O 1
ATOM 776 N N . GLN A 1 95 ? 1.016 8.869 14.343 1.00 96.19 95 GLN A N 1
ATOM 777 C CA . GLN A 1 95 ? 1.434 7.473 14.493 1.00 96.19 95 GLN A CA 1
ATOM 778 C C . GLN A 1 95 ? 0.452 6.691 15.366 1.00 96.19 95 GLN A C 1
ATOM 780 O O . GLN A 1 95 ? 0.062 5.576 15.012 1.00 96.19 95 GLN A O 1
ATOM 785 N N . LYS A 1 96 ? 0.023 7.273 16.493 1.00 95.75 96 LYS A N 1
ATOM 786 C CA . LYS A 1 96 ? -0.930 6.633 17.401 1.00 95.75 96 LYS A CA 1
ATOM 787 C C . LYS A 1 96 ? -2.262 6.352 16.715 1.00 95.75 96 LYS A C 1
ATOM 789 O O . LYS A 1 96 ? -2.758 5.233 16.811 1.00 95.75 96 LYS A O 1
ATOM 794 N N . VAL A 1 97 ? -2.837 7.342 16.031 1.00 94.81 97 VAL A N 1
ATOM 795 C CA . VAL A 1 97 ? -4.113 7.180 15.313 1.00 94.81 97 VAL A CA 1
ATOM 796 C C . VAL A 1 97 ? -3.993 6.115 14.228 1.00 94.81 97 VAL A C 1
ATOM 798 O O . VAL A 1 97 ? -4.802 5.194 14.207 1.00 94.81 97 VAL A O 1
ATOM 801 N N . GLN A 1 98 ? -2.964 6.195 13.385 1.00 95.25 98 GLN A N 1
ATOM 802 C CA . GLN A 1 98 ? -2.774 5.285 12.255 1.00 95.25 98 GLN A CA 1
ATOM 803 C C . GLN A 1 98 ? -2.524 3.844 12.698 1.00 95.25 98 GLN A C 1
ATOM 805 O O . GLN A 1 98 ? -3.120 2.919 12.154 1.00 95.25 98 GLN A O 1
ATOM 810 N N . THR A 1 99 ? -1.705 3.653 13.734 1.00 96.25 99 THR A N 1
ATOM 811 C CA . THR A 1 99 ? -1.442 2.325 14.306 1.00 96.25 99 THR A CA 1
ATOM 812 C C . THR A 1 99 ? -2.716 1.712 14.875 1.00 96.25 99 THR A C 1
ATOM 814 O O . THR A 1 99 ? -3.026 0.555 14.602 1.00 96.25 99 THR A O 1
ATOM 817 N N . SER A 1 100 ? -3.461 2.478 15.675 1.00 95.94 100 SER A N 1
ATOM 818 C CA . SER A 1 100 ? -4.697 1.995 16.287 1.00 95.94 100 SER A CA 1
ATOM 819 C C . SER A 1 100 ? -5.785 1.731 15.248 1.00 95.94 100 SER A C 1
ATOM 821 O O . SER A 1 100 ? -6.474 0.722 15.357 1.00 95.94 100 SER A O 1
ATOM 823 N N . LEU A 1 101 ? -5.899 2.573 14.217 1.00 94.00 101 LEU A N 1
ATOM 824 C CA . LEU A 1 101 ? -6.820 2.343 13.108 1.00 94.00 101 LEU A CA 1
ATOM 825 C C . LEU A 1 101 ? -6.476 1.053 12.373 1.00 94.00 101 LEU A C 1
ATOM 827 O O . LEU A 1 101 ? -7.366 0.230 12.182 1.00 94.00 101 LEU A O 1
ATOM 831 N N . ALA A 1 102 ? -5.197 0.860 12.026 1.00 93.19 102 ALA A N 1
ATOM 832 C CA . ALA A 1 102 ? -4.742 -0.356 11.373 1.00 93.19 102 ALA A CA 1
ATOM 833 C C . ALA A 1 102 ? -5.202 -1.572 12.178 1.00 93.19 102 ALA A C 1
ATOM 835 O O . ALA A 1 102 ? -5.944 -2.380 11.637 1.00 93.19 102 ALA A O 1
ATOM 836 N N . ILE A 1 103 ? -4.899 -1.632 13.484 1.00 94.38 103 ILE A N 1
ATOM 837 C CA . ILE A 1 103 ? -5.338 -2.724 14.372 1.00 94.38 103 ILE A CA 1
ATOM 838 C C . ILE A 1 103 ? -6.846 -2.986 14.252 1.00 94.38 103 ILE A C 1
ATOM 840 O O . ILE A 1 103 ? -7.243 -4.130 14.055 1.00 94.38 103 ILE A O 1
ATOM 844 N N . VAL A 1 104 ? -7.695 -1.961 14.351 1.00 93.62 104 VAL A N 1
ATOM 845 C CA . VAL A 1 104 ? -9.154 -2.158 14.303 1.00 93.62 104 VAL A CA 1
ATOM 846 C C . VAL A 1 104 ? -9.626 -2.630 12.923 1.00 93.62 104 VAL A C 1
ATOM 848 O O . VAL A 1 104 ? -10.443 -3.550 12.841 1.00 93.62 104 VAL A O 1
ATOM 851 N N . GLU A 1 105 ? -9.087 -2.064 11.843 1.00 91.12 105 GLU A N 1
ATOM 852 C CA . GLU A 1 105 ? -9.469 -2.405 10.468 1.00 91.12 105 GLU A CA 1
ATOM 853 C C . GLU A 1 105 ? -9.129 -3.858 10.113 1.00 91.12 105 GLU A C 1
ATOM 855 O O . GLU A 1 105 ? -9.926 -4.543 9.472 1.00 91.12 105 GLU A O 1
ATOM 860 N N . GLY A 1 106 ? -7.974 -4.370 10.540 1.00 90.81 106 GLY A N 1
ATOM 861 C CA . GLY A 1 106 ? -7.583 -5.750 10.219 1.00 90.81 106 GLY A CA 1
ATOM 862 C C . GLY A 1 106 ? -8.086 -6.816 11.183 1.00 90.81 106 GLY A C 1
ATOM 863 O O . GLY A 1 106 ? -7.864 -8.001 10.942 1.00 90.81 106 GLY A O 1
ATOM 864 N N . LEU A 1 107 ? -8.771 -6.416 12.254 1.00 92.94 107 LEU A N 1
ATOM 865 C CA . LEU A 1 107 ? -9.485 -7.320 13.158 1.00 92.94 107 LEU A CA 1
ATOM 866 C C . LEU A 1 107 ? -10.994 -7.361 12.887 1.00 92.94 107 LEU A C 1
ATOM 868 O O . LEU A 1 107 ? -11.713 -8.087 13.574 1.00 92.94 107 LEU A O 1
ATOM 872 N N . SER A 1 108 ? -11.463 -6.611 11.888 1.00 92.56 108 SER A N 1
ATOM 873 C CA . SER A 1 108 ? -12.874 -6.469 11.531 1.00 92.56 108 SER A CA 1
ATOM 874 C C . SER A 1 108 ? -13.161 -7.098 10.164 1.00 92.56 108 SER A C 1
ATOM 876 O O . SER A 1 108 ? -12.455 -6.843 9.185 1.00 92.56 108 SER A O 1
ATOM 878 N N . PHE A 1 109 ? -14.234 -7.885 10.072 1.00 91.88 109 PHE A N 1
ATOM 879 C CA . PHE A 1 109 ? -14.637 -8.626 8.872 1.00 91.88 109 PHE A CA 1
ATOM 880 C C . PHE A 1 109 ? -16.128 -8.437 8.587 1.00 91.88 109 PHE A C 1
ATOM 882 O O . PHE A 1 109 ? -16.952 -8.532 9.494 1.00 91.88 109 PHE A O 1
ATOM 889 N N . ARG A 1 110 ? -16.498 -8.238 7.317 1.00 89.00 110 ARG A N 1
ATOM 890 C CA . ARG A 1 110 ? -17.897 -8.019 6.897 1.00 89.00 110 ARG A CA 1
ATOM 891 C C . ARG A 1 110 ? -18.625 -9.325 6.553 1.00 89.00 110 ARG A C 1
ATOM 893 O O . ARG A 1 110 ? -19.136 -9.495 5.449 1.00 89.00 110 ARG A O 1
ATOM 900 N N . GLN A 1 111 ? -18.585 -10.278 7.479 1.00 88.62 111 GLN A N 1
ATOM 901 C CA . GLN A 1 111 ? -19.313 -11.549 7.417 1.00 88.62 111 GLN A CA 1
ATOM 902 C C . GLN A 1 111 ? -19.360 -12.198 8.803 1.00 88.62 111 GLN A C 1
ATOM 904 O O . GLN A 1 111 ? -18.484 -11.945 9.628 1.00 88.62 111 GLN A O 1
ATOM 909 N N . ALA A 1 112 ? -20.328 -13.082 9.047 1.00 90.62 112 ALA A N 1
ATOM 910 C CA . ALA A 1 112 ? -20.346 -13.926 10.242 1.00 90.62 112 ALA A CA 1
ATOM 911 C C . ALA A 1 112 ? -19.459 -15.168 10.031 1.00 90.62 112 ALA A C 1
ATOM 913 O O . ALA A 1 112 ? -19.765 -16.021 9.198 1.00 90.62 112 ALA A O 1
ATOM 914 N N . ILE A 1 113 ? -18.367 -15.280 10.788 1.00 90.94 113 ILE A N 1
ATOM 915 C CA . ILE A 1 113 ? -17.405 -16.384 10.703 1.00 90.94 113 ILE A CA 1
ATOM 916 C C . ILE A 1 113 ? -17.673 -17.324 11.874 1.00 90.94 113 ILE A C 1
ATOM 918 O O . ILE A 1 113 ? -17.252 -17.060 12.991 1.00 90.94 113 ILE A O 1
ATOM 922 N N . VAL A 1 114 ? -18.400 -18.415 11.634 1.00 89.62 114 VAL A N 1
ATOM 923 C CA . VAL A 1 114 ? -18.766 -19.382 12.692 1.00 89.62 114 VAL A CA 1
ATOM 924 C C . VAL A 1 114 ? -17.749 -20.525 12.793 1.00 89.62 114 VAL A C 1
ATOM 926 O O . VAL A 1 114 ? -17.530 -21.093 13.862 1.00 89.62 114 VAL A O 1
ATOM 929 N N . ALA A 1 115 ? -17.113 -20.886 11.676 1.00 86.50 115 A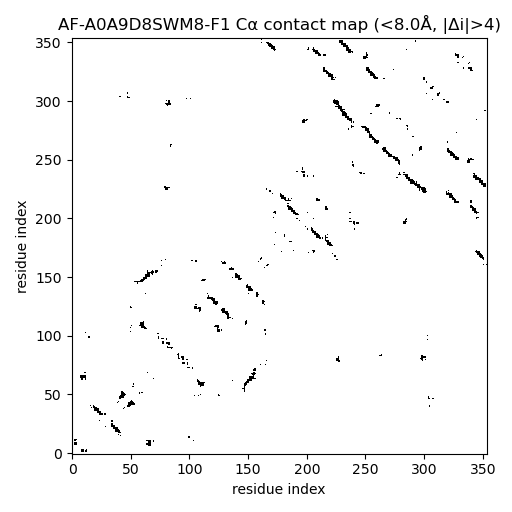LA A N 1
ATOM 930 C CA . ALA A 1 115 ? -16.190 -22.016 11.585 1.00 86.50 115 ALA A CA 1
ATOM 931 C C . ALA A 1 115 ? -14.934 -21.638 10.776 1.00 86.50 115 ALA A C 1
ATOM 933 O O . ALA A 1 115 ? -14.771 -22.129 9.659 1.00 86.50 115 ALA A O 1
ATOM 934 N N . PRO A 1 116 ? -14.025 -20.816 11.335 1.00 84.69 116 PRO A N 1
ATOM 935 C CA . PRO A 1 116 ? -12.915 -20.210 10.591 1.00 84.69 116 PRO A CA 1
ATOM 936 C C . PRO A 1 116 ? -11.953 -21.222 9.967 1.00 84.69 116 PRO A C 1
ATOM 938 O O . PRO A 1 116 ? -11.348 -20.955 8.939 1.00 84.69 116 PRO A O 1
ATOM 941 N N . ALA A 1 117 ? -11.839 -22.422 10.543 1.00 84.75 117 ALA A N 1
ATOM 942 C CA . ALA A 1 117 ? -11.017 -23.498 9.991 1.00 84.75 117 ALA A CA 1
ATOM 943 C C . ALA A 1 117 ? -11.524 -24.058 8.644 1.00 84.75 117 ALA A C 1
ATOM 945 O O . ALA A 1 117 ? -10.841 -24.884 8.045 1.00 84.75 117 ALA A O 1
ATOM 946 N N . LYS A 1 118 ? -12.725 -23.671 8.190 1.00 85.56 118 LYS A N 1
ATOM 947 C CA . LYS A 1 118 ? -13.277 -24.065 6.884 1.00 85.56 118 LYS A CA 1
ATOM 948 C C . LYS A 1 118 ? -12.978 -23.062 5.773 1.00 85.56 118 LYS A C 1
ATOM 950 O O . LYS A 1 118 ? -13.186 -23.404 4.612 1.00 85.56 118 LYS A O 1
ATOM 955 N N . ASP A 1 119 ? -12.525 -21.865 6.127 1.00 83.88 119 ASP A N 1
ATOM 956 C CA . ASP A 1 119 ? -12.263 -20.799 5.174 1.00 83.88 119 ASP A CA 1
ATOM 957 C C . ASP A 1 119 ? -10.768 -20.774 4.829 1.00 83.88 119 ASP A C 1
ATOM 959 O O . ASP A 1 119 ? -9.907 -20.698 5.707 1.00 83.88 119 ASP A O 1
ATOM 963 N N . ASP A 1 120 ? -10.439 -20.808 3.538 1.00 84.69 120 ASP A N 1
ATOM 964 C CA . ASP A 1 120 ? -9.044 -20.683 3.092 1.00 84.69 120 ASP A CA 1
ATOM 965 C C . ASP A 1 120 ? -8.520 -19.247 3.285 1.00 84.69 120 ASP A C 1
ATOM 967 O O . ASP A 1 120 ? -7.319 -19.019 3.472 1.00 84.69 120 ASP A O 1
ATOM 971 N N . SER A 1 121 ? -9.426 -18.264 3.263 1.00 88.38 121 SER A N 1
ATOM 972 C CA . SER A 1 121 ? -9.101 -16.844 3.362 1.00 88.38 121 SER A CA 1
ATOM 973 C C . SER A 1 121 ? -10.238 -16.003 3.940 1.00 88.38 121 SER A C 1
ATOM 975 O O . SER A 1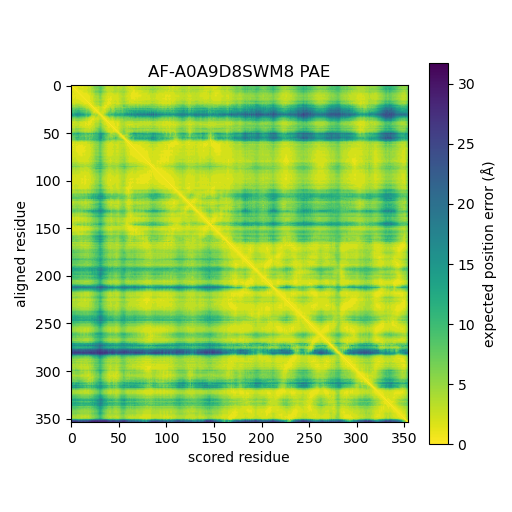 121 ? -11.406 -16.341 3.769 1.00 88.38 121 SER A O 1
ATOM 977 N N . LEU A 1 122 ? -9.892 -14.862 4.535 1.00 88.81 122 LEU A N 1
ATOM 978 C CA . LEU A 1 122 ? -10.820 -13.840 5.022 1.00 88.81 122 LEU A CA 1
ATOM 979 C C . LEU A 1 122 ? -10.573 -12.512 4.323 1.00 88.81 122 LEU A C 1
ATOM 981 O O . LEU A 1 122 ? -9.443 -12.200 3.951 1.00 88.81 122 LEU A O 1
ATOM 985 N N . LEU A 1 123 ? -11.624 -11.708 4.210 1.00 89.50 123 LEU A N 1
ATOM 986 C CA . LEU A 1 123 ? -11.537 -10.345 3.711 1.00 89.50 123 LEU A CA 1
ATOM 987 C C . LEU A 1 123 ? -11.868 -9.370 4.843 1.00 89.50 123 LEU A C 1
ATOM 989 O O . LEU A 1 123 ? -12.963 -9.431 5.407 1.00 89.50 123 LEU A O 1
ATOM 993 N N . THR A 1 124 ? -10.929 -8.489 5.182 1.00 89.06 124 THR A N 1
ATOM 994 C CA . THR A 1 124 ? -11.173 -7.428 6.169 1.00 89.06 124 THR A CA 1
ATOM 995 C C . THR A 1 124 ? -12.228 -6.443 5.660 1.00 89.06 124 THR A C 1
ATOM 997 O O . THR A 1 124 ? -12.531 -6.385 4.464 1.00 89.0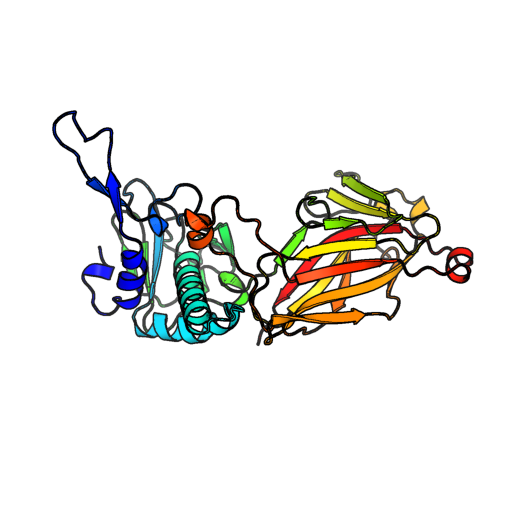6 124 THR A O 1
ATOM 1000 N N . VAL A 1 125 ? -12.755 -5.607 6.554 1.00 86.56 125 VAL A N 1
ATOM 1001 C CA . VAL A 1 125 ? -13.652 -4.489 6.195 1.00 86.56 125 VAL A CA 1
ATOM 1002 C C . VAL A 1 125 ? -13.042 -3.526 5.167 1.00 86.56 125 VAL A C 1
ATOM 1004 O O . VAL A 1 125 ? -13.761 -2.960 4.350 1.00 86.56 125 VAL A O 1
ATOM 1007 N N . THR A 1 126 ? -11.712 -3.417 5.128 1.00 81.31 126 THR A N 1
ATOM 1008 C CA . THR A 1 126 ? -10.948 -2.622 4.150 1.00 81.31 126 THR A CA 1
ATOM 1009 C C . THR A 1 126 ? -10.523 -3.408 2.905 1.00 81.31 126 THR A C 1
ATOM 1011 O O . THR A 1 126 ? -9.640 -2.980 2.158 1.00 81.31 126 THR A O 1
ATOM 1014 N N . GLN A 1 127 ? -11.153 -4.559 2.657 1.00 84.44 127 GLN A N 1
ATOM 1015 C CA . GLN A 1 127 ? -10.912 -5.428 1.503 1.00 84.44 127 GLN A CA 1
ATOM 1016 C C . GLN A 1 127 ? -9.485 -5.990 1.415 1.00 84.44 127 GLN A C 1
ATOM 1018 O O . GLN A 1 127 ? -8.966 -6.247 0.326 1.00 84.44 127 GLN A O 1
ATOM 1023 N N . LYS A 1 128 ? -8.830 -6.209 2.559 1.00 85.50 128 LYS A N 1
ATOM 1024 C CA . LYS A 1 128 ? -7.528 -6.880 2.609 1.00 85.50 128 LYS A CA 1
ATOM 1025 C C . LYS A 1 128 ? -7.719 -8.378 2.776 1.00 85.50 128 LYS A C 1
ATOM 1027 O O . LYS A 1 128 ? -8.409 -8.829 3.686 1.00 85.50 128 LYS A O 1
ATOM 1032 N N . LEU A 1 129 ? -7.124 -9.139 1.860 1.00 86.62 129 LEU A N 1
ATOM 1033 C CA . LEU A 1 129 ? -7.209 -10.592 1.843 1.00 86.62 129 LEU A CA 1
ATOM 1034 C C . LEU A 1 129 ? -6.173 -11.192 2.798 1.00 86.62 129 LEU A C 1
ATOM 1036 O O . LEU A 1 129 ? -4.971 -10.972 2.643 1.00 86.62 129 LEU A O 1
ATOM 1040 N N . ILE A 1 130 ? -6.653 -11.982 3.749 1.00 86.06 130 ILE A N 1
ATOM 1041 C CA . ILE A 1 130 ? -5.859 -12.725 4.721 1.00 86.06 130 ILE A CA 1
ATOM 1042 C C . ILE A 1 130 ? -5.983 -14.209 4.392 1.00 86.06 130 ILE A C 1
ATOM 1044 O O . ILE A 1 130 ? -7.090 -14.730 4.320 1.00 86.06 130 ILE A O 1
ATOM 1048 N N . TYR A 1 131 ? -4.861 -14.902 4.216 1.00 84.62 131 TYR A N 1
ATOM 1049 C CA . TYR A 1 131 ? -4.840 -16.352 4.001 1.00 84.62 131 TYR A CA 1
ATOM 1050 C C . TYR A 1 131 ? -4.692 -17.108 5.323 1.00 84.62 131 TYR A C 1
ATOM 1052 O O . TYR A 1 131 ? -4.031 -16.621 6.240 1.00 84.62 131 TYR A O 1
ATOM 1060 N N . GLY A 1 132 ? -5.258 -18.315 5.394 1.00 81.88 132 GLY A N 1
ATOM 1061 C CA . GLY A 1 132 ? -5.169 -19.170 6.579 1.00 81.88 132 GLY A CA 1
ATOM 1062 C C . GLY A 1 132 ? -6.105 -18.718 7.699 1.00 81.88 132 GLY A C 1
ATOM 1063 O O . GLY A 1 132 ? -5.677 -18.594 8.842 1.00 81.88 132 GLY A O 1
ATOM 1064 N N . ALA A 1 133 ? -7.379 -18.468 7.375 1.00 80.06 133 ALA A N 1
ATOM 1065 C CA . ALA A 1 133 ? -8.395 -17.948 8.299 1.00 80.06 133 ALA A CA 1
ATOM 1066 C C . ALA A 1 133 ? -8.423 -18.670 9.657 1.00 80.06 133 ALA A C 1
ATOM 1068 O O . ALA A 1 133 ? -8.529 -18.034 10.708 1.00 80.06 133 ALA A O 1
ATOM 1069 N N . GLY A 1 134 ? -8.281 -20.000 9.624 1.00 83.81 134 GLY A N 1
ATOM 1070 C CA . GLY A 1 134 ? -8.225 -20.845 10.811 1.00 83.81 134 GLY A CA 1
ATOM 1071 C C . GLY A 1 134 ? -7.172 -20.386 11.816 1.00 83.81 134 GLY A C 1
ATOM 1072 O O . GLY A 1 134 ? -7.508 -20.217 12.982 1.00 83.81 134 GLY A O 1
ATOM 1073 N N . ASP A 1 135 ? -5.944 -20.112 11.374 1.00 86.44 135 ASP A N 1
ATOM 1074 C CA . ASP A 1 135 ? -4.828 -19.737 12.254 1.00 86.44 135 ASP A CA 1
ATOM 1075 C C . ASP A 1 135 ? -5.040 -18.363 12.909 1.00 86.44 135 ASP A C 1
ATOM 1077 O O . ASP A 1 135 ? -4.682 -18.153 14.071 1.00 86.44 135 ASP A O 1
ATOM 1081 N N . TYR A 1 136 ? -5.687 -17.439 12.194 1.00 87.81 136 TYR A N 1
ATOM 1082 C CA . TYR A 1 136 ? -5.946 -16.077 12.671 1.00 87.81 136 TYR A CA 1
ATOM 1083 C C . TYR A 1 136 ? -6.922 -16.023 13.840 1.00 87.81 136 TYR A C 1
ATOM 1085 O O . TYR A 1 136 ? -6.759 -15.192 14.730 1.00 87.81 136 TYR A O 1
ATOM 1093 N N . LEU A 1 137 ? -7.924 -16.900 13.836 1.00 90.25 137 LEU A N 1
ATOM 1094 C CA . LEU A 1 137 ? -8.985 -16.943 14.846 1.00 90.25 137 LEU A CA 1
ATOM 1095 C C . LEU A 1 137 ? -8.780 -18.082 15.859 1.00 90.25 137 LEU A C 1
ATOM 1097 O O . LEU A 1 137 ? -9.550 -18.220 16.811 1.00 90.25 137 LEU A O 1
ATOM 1101 N N . ASN A 1 138 ? -7.749 -18.910 15.661 1.00 89.12 138 ASN A N 1
ATOM 1102 C CA . ASN A 1 138 ? -7.493 -20.085 16.481 1.00 89.12 138 ASN A CA 1
ATOM 1103 C C . ASN A 1 138 ? -7.235 -19.722 17.951 1.00 89.12 138 ASN A C 1
ATOM 1105 O O . ASN A 1 138 ? -6.418 -18.858 18.268 1.00 89.12 138 ASN A O 1
ATOM 1109 N N . GLY A 1 139 ? -7.882 -20.453 18.859 1.00 89.56 139 GLY A N 1
ATOM 1110 C CA . GLY A 1 139 ? -7.689 -20.313 20.302 1.00 89.56 139 GLY A CA 1
ATOM 1111 C C . GLY A 1 139 ? -8.424 -19.135 20.946 1.00 89.56 139 GLY A C 1
ATOM 1112 O O . GLY A 1 139 ? -8.386 -19.017 22.170 1.00 89.56 139 GLY A O 1
ATOM 1113 N N . TYR A 1 140 ? -9.113 -18.297 20.169 1.00 95.00 140 TYR A N 1
ATOM 1114 C CA . TYR A 1 140 ? -9.972 -17.248 20.713 1.00 95.00 140 TYR A CA 1
ATOM 1115 C C . TYR A 1 140 ? -11.333 -17.792 21.128 1.00 95.00 140 TYR A C 1
ATOM 1117 O O . TYR A 1 140 ? -11.902 -18.682 20.495 1.00 95.00 140 TYR A O 1
ATOM 1125 N N . GLU A 1 141 ? -11.858 -17.236 22.215 1.00 94.81 141 GLU A N 1
ATOM 1126 C CA . GLU A 1 141 ? -13.202 -17.536 22.693 1.00 94.81 141 GLU A CA 1
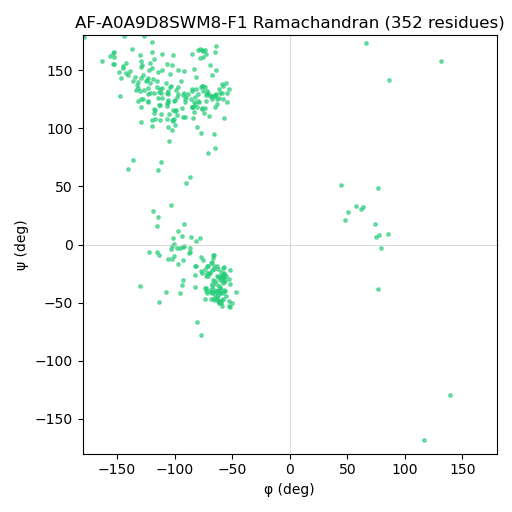ATOM 1127 C C . GLU A 1 141 ? -14.216 -16.854 21.769 1.00 94.81 141 GLU A C 1
ATOM 1129 O O . GLU A 1 141 ? -14.210 -15.631 21.643 1.00 94.81 141 GLU A O 1
ATOM 1134 N N . ALA A 1 142 ? -15.056 -17.646 21.102 1.00 95.00 142 ALA A N 1
ATOM 1135 C CA . ALA A 1 142 ? -16.097 -17.142 20.215 1.00 95.00 142 ALA A CA 1
ATOM 1136 C C . ALA A 1 142 ? -17.390 -16.877 20.997 1.00 95.00 142 ALA A C 1
ATOM 1138 O O . ALA A 1 142 ? -17.875 -17.760 21.707 1.00 95.00 142 ALA A O 1
ATOM 1139 N N . LEU A 1 143 ? -17.964 -15.689 20.826 1.00 95.00 143 LEU A N 1
ATOM 1140 C CA . LEU A 1 143 ? -19.261 -15.290 21.363 1.00 95.00 143 LEU A CA 1
ATOM 1141 C C . LEU A 1 143 ? -20.161 -14.799 20.230 1.00 95.00 143 LEU A C 1
ATOM 1143 O O . LEU A 1 143 ? -19.705 -14.100 19.326 1.00 95.00 143 LEU A O 1
ATOM 1147 N N . GLU A 1 144 ? -21.443 -15.137 20.294 1.00 93.06 144 GLU A N 1
ATOM 1148 C CA . GLU A 1 144 ? -22.440 -14.577 19.382 1.00 93.06 144 GLU A CA 1
ATOM 1149 C C . GLU A 1 144 ? -22.777 -13.138 19.794 1.00 93.06 144 GLU A C 1
ATOM 1151 O O . GLU A 1 144 ? -22.960 -12.832 20.976 1.00 93.06 144 GLU A O 1
ATOM 1156 N N . ALA A 1 145 ? -22.851 -12.257 18.801 1.00 88.25 145 ALA A N 1
ATOM 1157 C CA . ALA A 1 145 ? -23.415 -10.919 18.904 1.00 88.25 145 ALA A CA 1
ATOM 1158 C C . ALA A 1 145 ? -24.721 -10.859 18.103 1.00 88.25 145 ALA A C 1
ATOM 1160 O O . ALA A 1 145 ? -24.978 -11.707 17.248 1.00 88.25 145 ALA A O 1
ATOM 1161 N N . SER A 1 146 ? -25.537 -9.837 18.352 1.00 86.12 146 SER A N 1
ATOM 1162 C CA . SER A 1 146 ? -26.806 -9.626 17.644 1.00 86.12 146 SER A CA 1
ATOM 1163 C C . SER A 1 146 ? -26.631 -9.536 16.122 1.00 86.12 146 SER A C 1
ATOM 1165 O O . SER A 1 146 ? -27.462 -10.048 15.376 1.00 86.12 146 SER A O 1
ATOM 1167 N N . ASN A 1 147 ? -25.487 -9.017 15.671 1.00 86.50 147 ASN A N 1
ATOM 1168 C CA . ASN A 1 147 ? -25.151 -8.843 14.265 1.00 86.50 147 ASN A CA 1
ATOM 1169 C C . ASN A 1 147 ? -23.902 -9.633 13.813 1.00 86.50 147 ASN A C 1
ATOM 1171 O O . ASN A 1 147 ? -23.211 -9.244 12.872 1.00 86.50 147 ASN A O 1
ATOM 1175 N N . GLY A 1 148 ? -23.616 -10.775 14.453 1.00 91.38 148 GLY A N 1
ATOM 1176 C CA . GLY A 1 148 ? -22.611 -11.736 13.986 1.00 91.38 148 GLY A CA 1
ATOM 1177 C C . GLY A 1 148 ? -21.753 -12.339 15.098 1.00 91.38 148 GLY A C 1
ATOM 1178 O O . GLY A 1 148 ? -22.291 -12.877 16.061 1.00 91.38 148 GLY A O 1
ATOM 1179 N N . MET A 1 149 ? -20.423 -12.316 14.954 1.00 93.69 149 MET A N 1
ATOM 1180 C CA . MET A 1 149 ? -19.501 -13.042 15.845 1.00 93.69 149 MET A CA 1
ATOM 1181 C C . MET A 1 149 ? -18.447 -12.134 16.487 1.00 93.69 149 MET A C 1
ATOM 1183 O O . MET A 1 149 ? -17.862 -11.261 15.849 1.00 93.69 149 MET A O 1
ATOM 1187 N N . MET A 1 150 ? -18.129 -12.395 17.749 1.00 94.69 150 MET A N 1
ATOM 1188 C CA . MET A 1 150 ? -17.004 -11.791 18.461 1.00 94.69 150 MET A CA 1
ATOM 1189 C C . MET A 1 150 ? -15.990 -12.874 18.815 1.00 94.69 150 MET A C 1
ATOM 1191 O O . MET A 1 150 ? -16.365 -13.932 19.312 1.00 94.69 150 MET A O 1
ATOM 1195 N N . TYR A 1 151 ? -14.707 -12.598 18.607 1.00 95.81 151 TYR A N 1
ATOM 1196 C CA . TYR A 1 151 ? -13.614 -13.480 19.013 1.00 95.81 151 TYR A CA 1
ATOM 1197 C C . TYR A 1 151 ? -12.732 -12.769 20.030 1.00 95.81 151 TYR A C 1
ATOM 1199 O O . TYR A 1 151 ? -12.078 -11.782 19.708 1.00 95.81 151 TYR A O 1
ATOM 1207 N N . LEU A 1 152 ? -12.714 -13.254 21.266 1.00 96.69 152 LEU A N 1
ATOM 1208 C CA . LEU A 1 152 ? -11.996 -12.607 22.358 1.00 96.69 152 LEU A CA 1
ATOM 1209 C C . LEU A 1 152 ? -10.523 -13.025 22.352 1.00 96.69 152 LEU A C 1
ATOM 1211 O O . LEU A 1 152 ? -10.183 -14.163 22.695 1.00 96.69 152 LEU A O 1
ATOM 1215 N N . ALA A 1 153 ? -9.649 -12.093 21.981 1.00 96.25 153 ALA A N 1
ATOM 1216 C CA . ALA A 1 153 ? -8.208 -12.285 21.971 1.00 96.25 153 ALA A CA 1
ATOM 1217 C C . ALA A 1 153 ? -7.602 -11.813 23.295 1.00 96.25 153 ALA A C 1
ATOM 1219 O O . ALA A 1 153 ? -7.547 -10.617 23.578 1.00 96.25 153 ALA A O 1
ATOM 1220 N N . LYS A 1 154 ? -7.135 -12.770 24.103 1.00 94.69 154 LYS A N 1
ATOM 1221 C CA . LYS A 1 154 ? -6.545 -12.502 25.420 1.00 94.69 154 LYS A CA 1
ATOM 1222 C C . LYS A 1 154 ? -5.019 -12.522 25.350 1.00 94.69 154 LYS A C 1
ATOM 1224 O O . LYS A 1 154 ? -4.429 -13.510 24.911 1.00 94.69 154 LYS A O 1
ATOM 1229 N N . GLY A 1 155 ? -4.371 -11.443 25.781 1.00 94.06 155 GLY A N 1
ATOM 1230 C CA . GLY A 1 155 ? -2.915 -11.318 25.891 1.00 94.06 155 GLY A CA 1
ATOM 1231 C C . GLY A 1 155 ? -2.141 -11.093 24.584 1.00 94.06 155 GLY A C 1
ATOM 1232 O O . GLY A 1 155 ? -1.179 -10.329 24.599 1.00 94.06 155 GLY A O 1
ATOM 1233 N N . GLN A 1 156 ? -2.517 -11.721 23.461 1.00 93.50 156 GLN A N 1
ATOM 1234 C CA . GLN A 1 156 ? -1.815 -11.553 22.176 1.00 93.50 156 GLN A CA 1
ATOM 1235 C C . GLN A 1 156 ? -2.692 -11.774 20.932 1.00 93.50 156 GLN A C 1
ATOM 1237 O O . GLN A 1 156 ? -3.668 -12.527 20.956 1.00 93.50 156 GLN A O 1
ATOM 1242 N N . LEU A 1 157 ? -2.276 -11.164 19.815 1.00 93.94 157 LEU A N 1
ATOM 1243 C CA . LEU A 1 157 ? -2.858 -11.369 18.486 1.00 93.94 157 LEU A CA 1
ATOM 1244 C C . LEU A 1 157 ? -2.062 -12.390 17.656 1.00 93.94 157 LEU A C 1
ATOM 1246 O O . LEU A 1 157 ? -0.841 -12.271 17.541 1.00 93.94 157 LEU A O 1
ATOM 1250 N N . ASN A 1 158 ? -2.763 -13.310 16.990 1.00 90.88 158 ASN A N 1
ATOM 1251 C CA . ASN A 1 158 ? -2.195 -14.302 16.068 1.00 90.88 158 ASN A CA 1
ATOM 1252 C C . ASN A 1 158 ? -1.842 -13.693 14.697 1.00 90.88 158 ASN A C 1
ATOM 1254 O O . ASN A 1 158 ? -1.197 -14.342 13.877 1.00 90.88 158 ASN A O 1
ATOM 1258 N N . ALA A 1 159 ? -2.272 -12.453 14.436 1.00 85.12 159 ALA A N 1
ATOM 1259 C CA . ALA A 1 159 ? -2.138 -11.803 13.140 1.00 85.12 159 ALA A CA 1
ATOM 1260 C C . ALA A 1 159 ? -0.673 -11.660 12.699 1.00 85.12 159 ALA A C 1
ATOM 1262 O O . ALA A 1 159 ? 0.150 -11.128 13.451 1.00 85.12 159 ALA A O 1
ATOM 1263 N N . ASN A 1 160 ? -0.367 -12.071 11.465 1.00 85.31 160 ASN A N 1
ATOM 1264 C CA . ASN A 1 160 ? 0.929 -11.826 10.838 1.00 85.31 160 ASN A CA 1
ATOM 1265 C C . ASN A 1 160 ? 0.966 -10.414 10.242 1.00 85.31 160 ASN A C 1
ATOM 1267 O O . ASN A 1 160 ? 0.117 -10.053 9.427 1.00 85.31 160 ASN A O 1
ATOM 1271 N N . ASP A 1 161 ? 1.981 -9.632 10.607 1.00 86.06 161 ASP A N 1
ATOM 1272 C CA . ASP A 1 161 ? 2.092 -8.236 10.195 1.00 86.06 161 ASP A CA 1
ATOM 1273 C C . ASP A 1 161 ? 2.057 -8.052 8.675 1.00 86.06 161 ASP A C 1
ATOM 1275 O O . ASP A 1 161 ? 1.398 -7.130 8.199 1.00 86.06 161 ASP A O 1
ATOM 1279 N N . THR A 1 162 ? 2.705 -8.924 7.894 1.00 84.88 162 THR A N 1
ATOM 1280 C CA . THR A 1 162 ? 2.762 -8.763 6.428 1.00 84.88 162 THR A CA 1
ATOM 1281 C C . THR A 1 162 ? 1.462 -9.123 5.713 1.00 84.88 162 THR A C 1
ATOM 1283 O O . THR A 1 162 ? 1.274 -8.806 4.537 1.00 84.88 162 THR A O 1
ATOM 1286 N N . CYS A 1 163 ? 0.549 -9.777 6.424 1.00 81.50 163 CYS A N 1
ATOM 1287 C CA . CYS A 1 163 ? -0.753 -10.168 5.913 1.00 81.50 163 CYS A CA 1
ATOM 1288 C C . CYS A 1 163 ? -1.860 -9.189 6.290 1.00 81.50 163 CYS A C 1
ATOM 1290 O O . CYS A 1 163 ? -2.918 -9.273 5.677 1.00 81.50 163 CYS A O 1
ATOM 1292 N N . VAL A 1 164 ? -1.648 -8.310 7.276 1.00 83.56 164 VAL A N 1
ATOM 1293 C CA . VAL A 1 164 ? -2.718 -7.448 7.810 1.00 83.56 164 VAL A CA 1
ATOM 1294 C C . VAL A 1 164 ? -2.340 -5.969 7.883 1.00 83.56 164 VAL A C 1
ATOM 1296 O O . VAL A 1 164 ? -3.188 -5.115 7.655 1.00 83.56 164 VAL A O 1
ATOM 1299 N N . TRP A 1 165 ? -1.083 -5.644 8.189 1.00 86.94 165 TRP A N 1
ATOM 1300 C CA . TRP A 1 165 ? -0.668 -4.261 8.461 1.00 86.94 165 TRP A CA 1
ATOM 1301 C C . TRP A 1 165 ? 0.294 -3.744 7.396 1.00 86.94 165 TRP A C 1
ATOM 1303 O O . TRP A 1 165 ? 0.101 -2.674 6.830 1.00 86.94 165 TRP A O 1
ATOM 1313 N N . ASN A 1 166 ? 1.330 -4.527 7.101 1.00 90.62 166 ASN A N 1
ATOM 1314 C CA . ASN A 1 166 ? 2.421 -4.176 6.205 1.00 90.62 166 ASN A CA 1
ATOM 1315 C C . ASN A 1 166 ? 2.365 -5.042 4.946 1.00 90.62 166 ASN A C 1
ATOM 1317 O O . ASN A 1 166 ? 3.157 -5.965 4.780 1.00 90.62 166 ASN A O 1
ATOM 1321 N N . HIS A 1 167 ? 1.375 -4.794 4.096 1.00 89.50 167 HIS A N 1
ATOM 1322 C CA . HIS A 1 167 ? 1.152 -5.586 2.889 1.00 89.50 167 HIS A CA 1
ATOM 1323 C C . HIS A 1 167 ? 2.194 -5.318 1.798 1.00 89.50 167 HIS A C 1
ATOM 1325 O O . HIS A 1 167 ? 2.872 -4.291 1.776 1.00 89.50 167 HIS A O 1
ATOM 1331 N N . VAL A 1 168 ? 2.255 -6.225 0.820 1.00 92.81 168 VAL A N 1
ATOM 1332 C CA . VAL A 1 168 ? 2.907 -5.928 -0.460 1.00 92.81 168 VAL A CA 1
ATOM 1333 C C . VAL A 1 168 ? 2.180 -4.761 -1.124 1.00 92.81 168 VAL A C 1
ATOM 1335 O O . VAL A 1 168 ? 0.970 -4.826 -1.346 1.00 92.81 168 VAL A O 1
ATOM 1338 N N . ILE A 1 169 ? 2.923 -3.717 -1.476 1.00 94.19 169 ILE A N 1
ATOM 1339 C CA . ILE A 1 169 ? 2.400 -2.620 -2.293 1.00 94.19 169 ILE A CA 1
ATOM 1340 C C . ILE A 1 169 ? 2.537 -3.052 -3.747 1.00 94.19 169 ILE A C 1
ATOM 1342 O O . ILE A 1 169 ? 3.656 -3.284 -4.207 1.00 94.19 169 ILE A O 1
ATOM 1346 N N . ASN A 1 170 ? 1.411 -3.168 -4.450 1.00 94.62 170 ASN A N 1
ATOM 1347 C CA . ASN A 1 170 ? 1.365 -3.391 -5.891 1.00 94.62 170 ASN A CA 1
ATOM 1348 C C . ASN A 1 170 ? 0.934 -2.086 -6.561 1.00 94.62 170 ASN A C 1
ATOM 1350 O O . ASN A 1 170 ? -0.128 -1.555 -6.243 1.00 94.62 170 ASN A O 1
ATOM 1354 N N . LEU A 1 171 ? 1.769 -1.577 -7.462 1.00 96.50 171 LEU A N 1
ATOM 1355 C CA . LEU A 1 171 ? 1.482 -0.394 -8.260 1.00 96.50 171 LEU A CA 1
ATOM 1356 C C . LEU A 1 171 ? 1.449 -0.790 -9.734 1.00 96.50 171 LEU A C 1
ATOM 1358 O O . LEU A 1 171 ? 2.497 -1.074 -10.319 1.00 96.50 171 LEU A O 1
ATOM 1362 N N . GLU A 1 172 ? 0.248 -0.808 -10.305 1.00 96.88 172 GLU A N 1
ATOM 1363 C CA . GLU A 1 172 ? 0.030 -1.115 -11.719 1.00 96.88 172 GLU A CA 1
ATOM 1364 C C . GLU A 1 172 ? 0.621 -0.014 -12.596 1.00 96.88 172 GLU A C 1
ATOM 1366 O O . GLU A 1 172 ? 0.385 1.182 -12.382 1.00 96.88 172 GLU A O 1
ATOM 1371 N N . ALA A 1 173 ? 1.448 -0.404 -13.564 1.00 96.56 173 ALA A N 1
ATOM 1372 C CA . ALA A 1 173 ? 2.251 0.554 -14.301 1.00 96.56 173 ALA A CA 1
ATOM 1373 C C . ALA A 1 173 ? 1.412 1.404 -15.249 1.00 96.56 173 ALA A C 1
ATOM 1375 O O . ALA A 1 173 ? 1.843 2.506 -15.586 1.00 96.56 173 ALA A O 1
ATOM 1376 N N . GLU A 1 174 ? 0.251 0.920 -15.694 1.00 95.31 174 GLU A N 1
ATOM 1377 C CA . GLU A 1 174 ? -0.732 1.623 -16.516 1.00 95.31 174 GLU A CA 1
ATOM 1378 C C . GLU A 1 174 ? -1.425 2.780 -15.794 1.00 95.31 174 GLU A C 1
ATOM 1380 O O . GLU A 1 174 ? -1.915 3.685 -16.478 1.00 95.31 174 GLU A O 1
ATOM 1385 N N . ASN A 1 175 ? -1.435 2.781 -14.455 1.00 94.75 175 ASN A N 1
ATOM 1386 C CA . ASN A 1 175 ? -2.128 3.792 -13.672 1.00 94.75 175 ASN A CA 1
ATOM 1387 C C . ASN A 1 175 ? -1.485 5.169 -13.902 1.00 94.75 175 ASN A C 1
ATOM 1389 O O . ASN A 1 175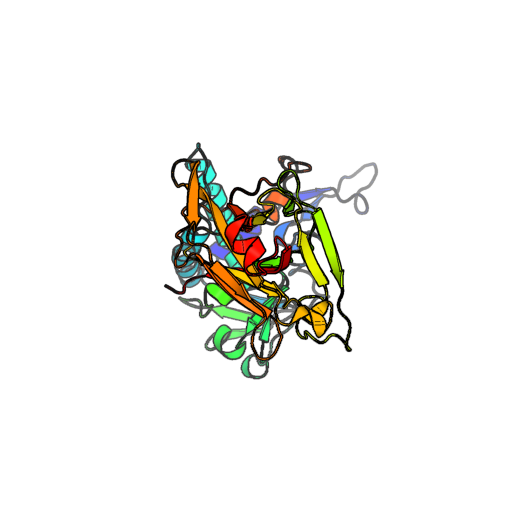 ? -0.299 5.384 -13.650 1.00 94.75 175 ASN A O 1
ATOM 1393 N N . MET A 1 176 ? -2.274 6.098 -14.444 1.00 93.75 176 MET A N 1
ATOM 1394 C CA . MET A 1 176 ? -1.800 7.420 -14.846 1.00 93.75 176 MET A CA 1
ATOM 1395 C C . MET A 1 176 ? -1.586 8.371 -13.675 1.00 93.75 176 MET A C 1
ATOM 1397 O O . MET A 1 176 ? -0.769 9.278 -13.814 1.00 93.75 176 MET A O 1
ATOM 1401 N N . ASP A 1 177 ? -2.267 8.145 -12.554 1.00 91.94 177 ASP A N 1
ATOM 1402 C CA . ASP A 1 177 ? -2.238 9.050 -11.403 1.00 91.94 177 ASP A CA 1
ATOM 1403 C C . ASP A 1 177 ? -0.905 8.972 -10.645 1.00 91.94 177 ASP A C 1
ATOM 1405 O O . ASP A 1 177 ? -0.516 9.920 -9.977 1.00 91.94 177 ASP A O 1
ATOM 1409 N N . TYR A 1 178 ? -0.165 7.871 -10.814 1.00 93.88 178 TYR A N 1
ATOM 1410 C CA . TYR A 1 178 ? 1.061 7.568 -10.072 1.00 93.88 178 TYR A CA 1
ATOM 1411 C C . TYR A 1 178 ? 2.314 7.533 -10.946 1.00 93.88 178 TYR A C 1
ATOM 1413 O O . TYR A 1 178 ? 3.277 6.826 -10.635 1.00 93.88 178 TYR A O 1
ATOM 1421 N N . ARG A 1 179 ? 2.316 8.214 -12.098 1.00 94.94 179 ARG A N 1
ATOM 1422 C CA . ARG A 1 179 ? 3.482 8.185 -12.989 1.00 94.94 179 ARG A CA 1
ATOM 1423 C C . ARG A 1 179 ? 3.707 9.461 -13.781 1.00 94.94 179 ARG A C 1
ATOM 1425 O O . ARG A 1 179 ? 2.787 10.100 -14.283 1.00 94.94 179 ARG A O 1
ATOM 1432 N N . GLN A 1 180 ? 4.980 9.732 -14.047 1.00 96.19 180 GLN A N 1
ATOM 1433 C CA . GLN A 1 180 ? 5.432 10.840 -14.875 1.00 96.19 180 GLN A CA 1
ATOM 1434 C C . GLN A 1 180 ? 6.500 10.394 -15.880 1.00 96.19 180 GLN A C 1
ATOM 1436 O O . GLN A 1 180 ? 7.481 9.733 -15.540 1.00 96.19 180 GLN A O 1
ATOM 1441 N N . SER A 1 181 ? 6.342 10.791 -17.145 1.00 96.69 181 SER A N 1
ATOM 1442 C CA . SER A 1 181 ? 7.341 10.527 -18.191 1.00 96.69 181 SER A CA 1
ATOM 1443 C C . SER A 1 181 ? 8.537 11.468 -18.085 1.00 96.69 181 SER A C 1
ATOM 1445 O O . SER A 1 181 ? 8.383 12.681 -17.946 1.00 96.69 181 SER A O 1
ATOM 1447 N N . LEU A 1 182 ? 9.747 10.921 -18.223 1.00 96.44 182 LEU A N 1
ATOM 1448 C CA . LEU A 1 182 ? 10.950 11.727 -18.404 1.00 96.44 182 LEU A CA 1
ATOM 1449 C C . LEU A 1 182 ? 10.935 12.409 -19.779 1.00 96.44 182 LEU A C 1
ATOM 1451 O O . LEU A 1 182 ? 10.365 11.896 -20.743 1.00 96.44 182 LEU A O 1
ATOM 1455 N N . SER A 1 183 ? 11.636 13.537 -19.897 1.00 94.12 183 SER A N 1
ATOM 1456 C CA . SER A 1 183 ? 11.744 14.282 -21.158 1.00 94.12 183 SER A CA 1
ATOM 1457 C C . SER A 1 183 ? 12.215 13.401 -22.326 1.00 94.12 183 SER 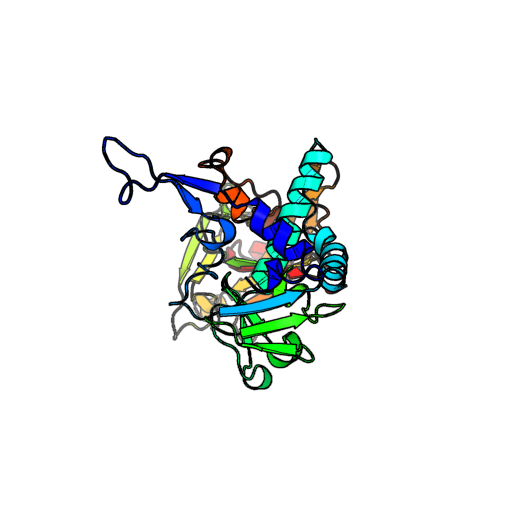A C 1
ATOM 1459 O O . SER A 1 183 ? 13.175 12.640 -22.197 1.00 94.12 183 SER A O 1
ATOM 1461 N N . GLY A 1 184 ? 11.535 13.511 -23.472 1.00 92.75 184 GLY A N 1
ATOM 1462 C CA . GLY A 1 184 ? 11.828 12.725 -24.677 1.00 92.75 184 GLY A CA 1
ATOM 1463 C C . GLY A 1 184 ? 11.402 11.252 -24.610 1.00 92.75 184 GLY A C 1
ATOM 1464 O O . GLY A 1 184 ? 11.894 10.446 -25.403 1.00 92.75 184 GLY A O 1
ATOM 1465 N N . THR A 1 185 ? 10.514 10.904 -23.674 1.00 96.62 185 THR A N 1
ATOM 1466 C CA . THR A 1 185 ? 9.941 9.561 -23.515 1.00 96.62 185 THR A CA 1
ATOM 1467 C C . THR A 1 185 ? 8.510 9.524 -24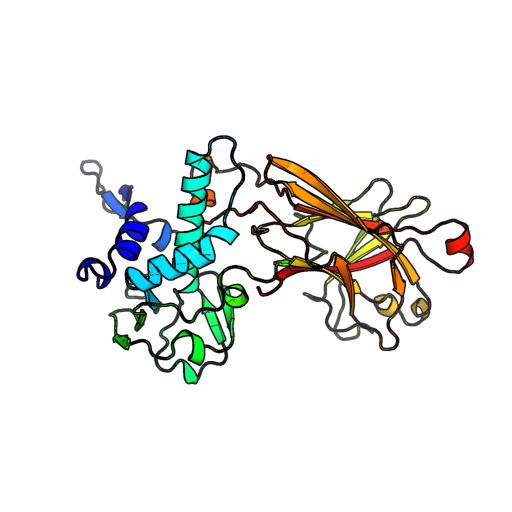.033 1.00 96.62 185 THR A C 1
ATOM 1469 O O . THR A 1 185 ? 7.712 10.403 -23.718 1.00 96.62 185 THR A O 1
ATOM 1472 N N . ASN A 1 186 ? 8.182 8.476 -24.783 1.00 96.44 186 ASN A N 1
ATOM 1473 C CA . ASN A 1 186 ? 6.812 8.111 -25.106 1.00 96.44 186 ASN A CA 1
ATOM 1474 C C . ASN A 1 186 ? 6.366 6.992 -24.163 1.00 96.44 186 ASN A C 1
ATOM 1476 O O . ASN A 1 186 ? 7.090 6.008 -23.995 1.00 96.44 186 ASN A O 1
ATOM 1480 N N . ALA A 1 187 ? 5.178 7.134 -23.587 1.00 96.81 187 ALA A N 1
ATOM 1481 C CA . ALA A 1 187 ? 4.569 6.146 -22.710 1.00 96.81 187 ALA A CA 1
ATOM 1482 C C . ALA A 1 187 ? 3.145 5.865 -23.195 1.00 96.81 187 ALA A C 1
ATOM 1484 O O . ALA A 1 187 ? 2.354 6.793 -23.366 1.00 96.81 187 ALA A O 1
ATOM 1485 N N . TYR A 1 188 ? 2.830 4.597 -23.439 1.00 96.81 188 TYR A N 1
ATOM 1486 C CA . TYR A 1 188 ? 1.522 4.182 -23.922 1.00 96.81 188 TYR A CA 1
ATOM 1487 C C . TYR A 1 188 ? 0.981 3.010 -23.114 1.00 96.81 188 TYR A C 1
ATOM 1489 O O . TYR A 1 188 ? 1.685 2.027 -22.893 1.00 96.81 188 TYR A O 1
ATOM 1497 N N . ILE A 1 189 ? -0.292 3.094 -22.733 1.00 97.38 189 ILE A N 1
ATOM 1498 C CA . ILE A 1 189 ? -1.024 1.949 -22.190 1.00 97.38 189 ILE A CA 1
ATOM 1499 C C . ILE A 1 189 ? -1.333 0.993 -23.344 1.00 97.38 189 ILE A C 1
ATOM 1501 O O . ILE A 1 189 ? -1.722 1.414 -24.443 1.00 97.38 189 ILE A O 1
ATOM 1505 N N . ARG A 1 190 ? -1.112 -0.292 -23.100 1.00 96.00 190 ARG A N 1
ATOM 1506 C CA . ARG A 1 190 ? -1.389 -1.397 -24.012 1.00 96.00 190 ARG A CA 1
ATOM 1507 C C . ARG A 1 190 ? -2.210 -2.437 -23.274 1.00 96.00 190 ARG A C 1
ATOM 1509 O O . ARG A 1 190 ? -2.130 -2.533 -22.057 1.00 96.00 190 ARG A O 1
ATOM 1516 N N . THR A 1 191 ? -2.970 -3.217 -24.024 1.00 94.69 191 THR A N 1
ATOM 1517 C CA . THR A 1 191 ? -3.773 -4.311 -23.487 1.00 94.69 191 THR A CA 1
ATOM 1518 C C . THR A 1 191 ? -3.370 -5.624 -24.136 1.00 94.69 191 THR A C 1
ATOM 1520 O O . THR A 1 191 ? -2.827 -5.656 -25.242 1.00 94.69 191 THR A O 1
ATOM 1523 N N . THR A 1 192 ? -3.636 -6.713 -23.431 1.00 92.19 192 THR A N 1
ATOM 1524 C CA . THR A 1 192 ? -3.472 -8.085 -23.904 1.00 92.19 192 THR A CA 1
ATOM 1525 C C . THR A 1 192 ? -4.821 -8.787 -23.924 1.00 92.19 192 THR A C 1
ATOM 1527 O O . THR A 1 192 ? -5.769 -8.363 -23.265 1.00 92.19 192 THR A O 1
ATOM 1530 N N . ASP A 1 193 ? -4.918 -9.856 -24.705 1.00 89.06 193 ASP A N 1
ATOM 1531 C CA . ASP A 1 193 ? -6.090 -10.722 -24.733 1.00 89.06 193 ASP A CA 1
ATOM 1532 C C . ASP A 1 193 ? -5.694 -12.188 -24.513 1.00 89.06 193 ASP A C 1
ATOM 1534 O O . ASP A 1 193 ? -4.519 -12.529 -24.356 1.00 89.06 193 ASP A O 1
ATOM 1538 N N . ILE A 1 194 ? -6.694 -13.071 -24.513 1.00 86.69 194 ILE A N 1
ATOM 1539 C CA . ILE A 1 194 ? -6.511 -14.508 -24.282 1.00 86.69 194 ILE A CA 1
ATOM 1540 C C . ILE A 1 194 ? -5.573 -15.184 -25.300 1.00 86.69 194 ILE A C 1
ATOM 1542 O O . ILE A 1 194 ? -4.978 -16.211 -24.985 1.00 86.69 194 ILE A O 1
ATOM 1546 N N . ASN A 1 195 ? -5.405 -14.615 -26.497 1.00 88.06 195 ASN A N 1
ATOM 1547 C CA . ASN A 1 195 ? -4.536 -15.135 -27.556 1.00 88.06 195 ASN A CA 1
ATOM 1548 C C . ASN A 1 195 ? -3.116 -14.547 -27.508 1.00 88.06 195 ASN A C 1
ATOM 1550 O O . ASN A 1 195 ? -2.281 -14.913 -28.338 1.00 88.06 195 ASN A O 1
ATOM 1554 N N . SER A 1 196 ? -2.827 -13.646 -26.563 1.00 88.62 196 SER A N 1
ATOM 1555 C CA . SER A 1 196 ? -1.491 -13.085 -26.361 1.00 88.62 196 SER A CA 1
ATOM 1556 C C . SER A 1 196 ? -0.450 -14.186 -26.140 1.00 88.62 196 SER A C 1
ATOM 1558 O O . SER A 1 196 ? -0.657 -15.141 -25.388 1.00 88.62 196 SER A O 1
ATOM 1560 N N . LEU A 1 197 ? 0.730 -14.023 -26.739 1.00 88.00 197 LEU A N 1
ATOM 1561 C CA . LEU A 1 197 ? 1.880 -14.907 -26.500 1.00 88.00 197 LEU A CA 1
ATOM 1562 C C . LEU A 1 197 ? 2.434 -14.771 -25.072 1.00 88.00 197 LEU A C 1
ATOM 1564 O O . LEU A 1 197 ? 3.212 -15.609 -24.617 1.00 88.00 197 LEU A O 1
ATOM 1568 N N . VAL A 1 198 ? 2.046 -13.708 -24.366 1.00 88.31 198 VAL A N 1
ATOM 1569 C CA . VAL A 1 198 ? 2.411 -13.436 -22.978 1.00 88.31 198 VAL A CA 1
ATOM 1570 C C . VAL A 1 198 ? 1.144 -13.445 -22.134 1.00 88.31 198 VAL A C 1
ATOM 1572 O O . VAL A 1 198 ? 0.263 -12.609 -22.317 1.00 88.31 198 VAL A O 1
ATOM 1575 N N . GLN A 1 199 ? 1.070 -14.409 -21.222 1.00 87.31 199 GLN A N 1
ATOM 1576 C CA . GLN A 1 199 ? -0.045 -14.611 -20.297 1.00 87.31 199 GLN A CA 1
ATOM 1577 C C . GLN A 1 199 ? 0.309 -14.077 -18.900 1.00 87.31 199 GLN A C 1
ATOM 1579 O O . GLN A 1 199 ? 1.490 -13.916 -18.582 1.00 87.31 199 GLN A O 1
ATOM 1584 N N . ASN A 1 200 ? -0.709 -13.882 -18.055 1.00 87.44 200 ASN A N 1
ATOM 1585 C CA . ASN A 1 200 ? -0.591 -13.385 -16.673 1.00 87.44 200 ASN A CA 1
ATOM 1586 C C . ASN A 1 200 ? -0.038 -11.953 -16.549 1.00 87.44 200 ASN A C 1
ATOM 1588 O O . ASN A 1 200 ? 0.653 -11.648 -15.580 1.00 87.44 200 ASN A O 1
ATOM 1592 N N . VAL A 1 201 ? -0.324 -11.098 -17.531 1.00 91.31 201 VAL A N 1
ATOM 1593 C CA . VAL A 1 201 ? -0.189 -9.642 -17.381 1.00 91.31 201 VAL A CA 1
ATOM 1594 C C . VAL A 1 201 ? -1.306 -9.171 -16.442 1.00 91.31 201 VAL A C 1
ATOM 1596 O O . VAL A 1 201 ? -2.458 -9.581 -16.633 1.00 91.31 201 VAL A O 1
ATOM 1599 N N . SER A 1 202 ? -0.966 -8.389 -15.417 1.00 90.62 202 SER A N 1
ATOM 1600 C CA . SER A 1 202 ? -1.918 -7.863 -14.432 1.00 90.62 202 SER A CA 1
ATOM 1601 C C . SER A 1 202 ? -2.998 -7.051 -15.147 1.00 90.62 202 SER A C 1
ATOM 1603 O O . SER A 1 202 ? -2.711 -6.368 -16.125 1.00 90.62 202 SER A O 1
ATOM 1605 N N . ASP A 1 203 ? -4.263 -7.228 -14.756 1.00 91.44 203 ASP A N 1
ATOM 1606 C CA . ASP A 1 203 ? -5.433 -6.568 -15.365 1.00 91.44 203 ASP A CA 1
ATOM 1607 C C . ASP A 1 203 ? -5.501 -6.607 -16.911 1.00 91.44 203 ASP A C 1
ATOM 1609 O O . ASP A 1 203 ? -6.205 -5.823 -17.551 1.00 91.44 203 ASP A O 1
ATOM 1613 N N . ALA A 1 204 ? -4.790 -7.561 -17.529 1.00 93.00 204 ALA A N 1
ATOM 1614 C CA . ALA A 1 204 ? -4.569 -7.655 -18.968 1.00 93.00 204 ALA A CA 1
ATOM 1615 C C . ALA A 1 204 ? -4.055 -6.348 -19.613 1.00 93.00 204 ALA A C 1
ATOM 1617 O O . ALA A 1 204 ? -4.284 -6.121 -20.805 1.00 93.00 204 ALA A O 1
ATOM 1618 N N . SER A 1 205 ? -3.339 -5.504 -18.870 1.00 95.00 205 SER A N 1
ATOM 1619 C CA . SER A 1 205 ? -2.886 -4.178 -19.294 1.00 95.00 205 SER A CA 1
ATOM 1620 C C . SER A 1 205 ? -1.450 -3.910 -18.832 1.00 95.00 205 SER A C 1
ATOM 1622 O O . SER A 1 205 ? -0.969 -4.484 -17.870 1.00 95.00 205 SER A O 1
ATOM 1624 N N . TYR A 1 206 ? -0.702 -3.112 -19.594 1.00 96.31 206 TYR A N 1
ATOM 1625 C CA . TYR A 1 206 ? 0.685 -2.778 -19.268 1.00 96.31 206 TYR A CA 1
ATOM 1626 C C . TYR A 1 206 ? 1.106 -1.435 -19.861 1.00 96.31 206 TYR A C 1
ATOM 1628 O O . TYR A 1 206 ? 0.481 -0.890 -20.778 1.00 96.31 206 TYR A O 1
ATOM 1636 N N . LEU A 1 207 ? 2.227 -0.905 -19.373 1.00 97.38 207 LEU A N 1
ATOM 1637 C CA . LEU A 1 207 ? 2.844 0.309 -19.891 1.00 97.38 207 LEU A CA 1
ATOM 1638 C C . LEU A 1 207 ? 3.999 -0.008 -20.843 1.00 97.38 207 LEU A C 1
ATOM 1640 O O . LEU A 1 207 ? 5.046 -0.500 -20.426 1.00 97.38 207 LEU A O 1
ATOM 1644 N N . GLU A 1 208 ? 3.864 0.369 -22.111 1.00 96.62 208 GLU A N 1
ATOM 1645 C CA . GLU A 1 208 ? 4.978 0.437 -23.054 1.00 96.62 208 GLU A CA 1
ATOM 1646 C C . GLU A 1 208 ? 5.680 1.793 -22.942 1.00 96.62 208 GLU A C 1
ATOM 1648 O O . GLU A 1 208 ? 5.068 2.847 -23.122 1.00 96.62 208 GLU A O 1
ATOM 1653 N N . VAL A 1 209 ? 6.990 1.770 -22.706 1.00 96.50 209 VAL A N 1
ATOM 1654 C CA . VAL A 1 209 ? 7.835 2.962 -22.646 1.00 96.50 209 VAL A CA 1
ATOM 1655 C C . VAL A 1 209 ? 8.885 2.881 -23.737 1.00 96.50 209 VAL A C 1
ATOM 1657 O O . VAL A 1 209 ? 9.588 1.879 -23.860 1.00 96.50 209 VAL A O 1
ATOM 1660 N N . SER A 1 210 ? 9.031 3.946 -24.521 1.00 94.94 210 SER A N 1
ATOM 1661 C CA . SER A 1 210 ? 10.043 4.027 -25.573 1.00 94.94 210 SER A CA 1
ATOM 1662 C C . SER A 1 210 ? 10.651 5.418 -25.693 1.00 94.94 210 SER A C 1
ATOM 1664 O O . SER A 1 210 ? 10.046 6.427 -25.330 1.00 94.94 210 SER A O 1
ATOM 1666 N N . SER A 1 211 ? 11.862 5.489 -26.231 1.00 93.88 211 SER A N 1
ATOM 1667 C CA . SER A 1 211 ? 12.502 6.749 -26.598 1.00 93.88 211 SER A CA 1
ATOM 1668 C C . SER A 1 211 ? 13.345 6.590 -27.859 1.00 93.88 211 SER A C 1
ATOM 1670 O O . SER A 1 211 ? 13.851 5.514 -28.167 1.00 93.88 211 SER A O 1
ATOM 1672 N N . GLY A 1 212 ? 13.500 7.678 -28.616 1.00 86.75 212 GLY A N 1
ATOM 1673 C CA . GLY A 1 212 ? 14.304 7.667 -29.841 1.00 86.75 212 GLY A CA 1
ATOM 1674 C C . GLY A 1 212 ? 15.805 7.713 -29.545 1.00 86.75 212 GLY A C 1
ATOM 1675 O O . GLY A 1 212 ? 16.518 6.708 -29.602 1.00 86.75 212 GLY A O 1
ATOM 1676 N N . ASN A 1 213 ? 16.292 8.911 -29.213 1.00 82.44 213 ASN A N 1
ATOM 1677 C CA . ASN A 1 213 ? 17.730 9.204 -29.139 1.00 82.44 213 ASN A CA 1
ATOM 1678 C C . ASN A 1 213 ? 18.246 9.503 -27.727 1.00 82.44 213 ASN A C 1
ATOM 1680 O O . ASN A 1 213 ? 19.455 9.607 -27.533 1.00 82.44 213 ASN A O 1
ATOM 1684 N N . VAL A 1 214 ? 17.352 9.649 -26.751 1.00 86.75 214 VAL A N 1
ATOM 1685 C CA . VAL A 1 214 ? 17.700 9.908 -25.350 1.00 86.75 214 VAL A CA 1
ATOM 1686 C C . VAL A 1 214 ? 17.472 8.660 -24.516 1.00 86.75 214 VAL A C 1
ATOM 1688 O O . VAL A 1 214 ? 16.641 7.825 -24.871 1.00 86.75 214 VAL A O 1
ATOM 1691 N N . ASP A 1 215 ? 18.169 8.547 -23.390 1.00 87.75 215 ASP A N 1
ATOM 1692 C CA . ASP A 1 215 ? 17.787 7.605 -22.343 1.00 87.75 215 ASP A CA 1
ATOM 1693 C C . ASP A 1 215 ? 16.426 8.054 -21.774 1.00 87.75 215 ASP A C 1
ATOM 1695 O O . ASP A 1 215 ? 16.364 8.953 -20.931 1.00 87.75 215 ASP A O 1
ATOM 1699 N N . GLY A 1 216 ? 15.339 7.480 -22.286 1.00 91.88 216 GLY A N 1
ATOM 1700 C CA . GLY A 1 216 ? 13.981 7.729 -21.812 1.00 91.88 216 GLY A CA 1
ATOM 1701 C C . GLY A 1 216 ? 13.630 6.847 -20.623 1.00 91.88 216 GLY A C 1
ATOM 1702 O O . GLY A 1 216 ? 14.309 5.848 -20.348 1.00 91.88 216 GLY A O 1
ATOM 1703 N N . GLY A 1 217 ? 12.573 7.217 -19.913 1.00 95.75 217 GLY A N 1
ATOM 1704 C CA . GLY A 1 217 ? 12.129 6.516 -18.720 1.00 95.75 217 GLY A CA 1
ATOM 1705 C C . GLY A 1 217 ? 10.877 7.119 -18.104 1.00 95.75 217 GLY A C 1
ATOM 1706 O O . GLY A 1 217 ? 10.354 8.134 -18.560 1.00 95.75 217 GLY A O 1
ATOM 1707 N N . ILE A 1 218 ? 10.428 6.479 -17.040 1.00 97.81 218 ILE A N 1
ATOM 1708 C CA . ILE A 1 218 ? 9.224 6.821 -16.293 1.00 97.81 218 ILE A CA 1
ATOM 1709 C C . ILE A 1 218 ? 9.604 6.912 -14.809 1.00 97.81 218 ILE A C 1
ATOM 1711 O O . ILE A 1 218 ? 10.476 6.173 -14.341 1.00 97.81 218 ILE A O 1
ATOM 1715 N N . VAL A 1 219 ? 9.004 7.853 -14.091 1.00 97.94 219 VAL A N 1
ATOM 1716 C CA . VAL A 1 219 ? 9.040 7.956 -12.630 1.00 97.94 219 VAL A CA 1
ATOM 1717 C C . VAL A 1 219 ? 7.681 7.512 -12.124 1.00 97.94 219 VAL A C 1
ATOM 1719 O O . VAL A 1 219 ? 6.676 7.958 -12.666 1.00 97.94 219 VAL A O 1
ATOM 1722 N N . PHE A 1 220 ? 7.665 6.634 -11.133 1.00 97.94 220 PHE A N 1
ATOM 1723 C CA . PHE A 1 220 ? 6.456 6.190 -10.459 1.00 97.94 220 PHE A CA 1
ATOM 1724 C C . PHE A 1 220 ? 6.423 6.723 -9.037 1.00 97.94 220 PHE A C 1
ATOM 1726 O O . PHE A 1 220 ? 7.427 6.600 -8.331 1.00 97.94 220 PHE A O 1
ATOM 1733 N N . ASP A 1 221 ? 5.277 7.246 -8.635 1.00 96.50 221 ASP A N 1
ATOM 1734 C CA . ASP A 1 221 ? 4.978 7.685 -7.280 1.00 96.50 221 ASP A CA 1
ATOM 1735 C C . ASP A 1 221 ? 4.371 6.497 -6.525 1.00 96.50 221 ASP A C 1
ATOM 1737 O O . ASP A 1 221 ? 3.422 5.873 -6.991 1.00 96.50 221 ASP A O 1
ATOM 1741 N N . ILE A 1 222 ? 4.984 6.093 -5.410 1.00 95.88 222 ILE A N 1
ATOM 1742 C CA . ILE A 1 222 ? 4.614 4.870 -4.689 1.00 95.88 222 ILE A CA 1
ATOM 1743 C C . ILE A 1 222 ? 3.853 5.264 -3.416 1.00 95.88 222 ILE A C 1
ATOM 1745 O O . ILE A 1 222 ? 4.490 5.633 -2.421 1.00 95.88 222 ILE A O 1
ATOM 1749 N N . PRO A 1 223 ? 2.512 5.168 -3.418 1.00 92.19 223 PRO A N 1
ATOM 1750 C CA . PRO A 1 223 ? 1.699 5.600 -2.291 1.00 92.19 223 PRO A CA 1
ATOM 1751 C C . PRO A 1 223 ? 1.770 4.614 -1.123 1.00 92.19 223 PRO A C 1
ATOM 1753 O O . PRO A 1 223 ? 2.083 3.433 -1.298 1.00 92.19 223 PRO A O 1
ATOM 1756 N N . ASN A 1 224 ? 1.389 5.084 0.069 1.00 89.94 224 ASN A N 1
ATOM 1757 C CA . ASN A 1 224 ? 1.174 4.256 1.263 1.00 89.94 224 ASN A CA 1
ATOM 1758 C C . ASN A 1 224 ? 2.401 3.425 1.679 1.00 89.94 224 ASN A C 1
ATOM 1760 O O . ASN A 1 224 ? 2.267 2.314 2.195 1.00 89.94 224 ASN A O 1
ATOM 1764 N N . THR A 1 225 ? 3.609 3.949 1.454 1.00 94.62 225 THR A N 1
ATOM 1765 C CA . THR A 1 225 ? 4.849 3.261 1.839 1.00 94.62 225 THR A CA 1
ATOM 1766 C C . THR A 1 225 ? 5.040 3.351 3.351 1.00 94.62 225 THR A C 1
ATOM 1768 O O . THR A 1 225 ? 5.272 4.434 3.873 1.00 94.62 225 THR A O 1
ATOM 1771 N N . LEU A 1 226 ? 4.972 2.229 4.073 1.00 95.69 226 LEU A N 1
ATOM 1772 C CA . LEU A 1 226 ? 5.190 2.208 5.528 1.00 95.69 226 LEU A CA 1
ATOM 1773 C C . LEU A 1 226 ? 6.678 2.271 5.901 1.00 95.69 226 LEU A C 1
ATOM 1775 O O . LEU A 1 226 ? 7.547 1.904 5.107 1.00 95.69 226 LEU A O 1
ATOM 1779 N N . ALA A 1 227 ? 6.972 2.652 7.146 1.00 96.06 227 ALA A N 1
ATOM 1780 C CA . ALA A 1 227 ? 8.313 2.641 7.724 1.00 96.06 227 ALA A CA 1
ATOM 1781 C C . ALA A 1 227 ? 8.794 1.199 7.988 1.00 96.06 227 ALA A C 1
ATOM 1783 O O . ALA A 1 227 ? 8.755 0.680 9.105 1.00 96.06 227 ALA A O 1
ATOM 1784 N N . ALA A 1 228 ? 9.233 0.521 6.932 1.00 95.31 228 ALA A N 1
ATOM 1785 C CA . ALA A 1 228 ? 9.690 -0.861 6.974 1.00 95.31 228 ALA A CA 1
ATOM 1786 C C . ALA A 1 228 ? 10.855 -1.103 6.008 1.00 95.31 228 ALA A C 1
ATOM 1788 O O . ALA A 1 228 ? 11.314 -0.211 5.294 1.00 95.31 228 ALA A O 1
ATOM 1789 N N . THR A 1 229 ? 11.351 -2.336 5.987 1.00 95.75 229 THR A N 1
ATOM 1790 C CA . THR A 1 229 ? 12.353 -2.769 5.013 1.00 95.75 229 THR A CA 1
ATOM 1791 C C . THR A 1 229 ? 11.661 -3.488 3.863 1.00 95.75 229 THR A C 1
ATOM 1793 O O . THR A 1 229 ? 10.908 -4.424 4.117 1.00 95.75 229 THR A O 1
ATOM 1796 N N . TYR A 1 230 ? 11.945 -3.108 2.615 1.00 96.81 230 TYR A N 1
ATOM 1797 C CA . TYR A 1 230 ? 11.359 -3.750 1.431 1.00 96.81 230 TYR A CA 1
ATOM 1798 C C . TYR A 1 230 ? 12.418 -4.204 0.429 1.00 96.81 230 TYR A C 1
ATOM 1800 O O . TYR A 1 230 ? 13.432 -3.536 0.207 1.00 96.81 230 TYR A O 1
ATOM 1808 N N . ASP A 1 231 ? 12.132 -5.314 -0.242 1.00 97.00 231 ASP A N 1
ATOM 1809 C CA . ASP A 1 231 ? 12.685 -5.596 -1.561 1.00 97.00 231 ASP A CA 1
ATOM 1810 C C . ASP A 1 231 ? 11.808 -4.905 -2.620 1.00 97.00 231 ASP A C 1
ATOM 1812 O O . ASP A 1 231 ? 10.581 -5.006 -2.583 1.00 97.00 231 ASP A O 1
ATOM 1816 N N . VAL A 1 232 ? 12.434 -4.223 -3.581 1.00 97.44 232 VAL A N 1
ATOM 1817 C CA . VAL A 1 232 ? 11.742 -3.483 -4.648 1.00 97.44 232 VAL A CA 1
ATOM 1818 C C . VAL A 1 232 ? 11.887 -4.243 -5.959 1.00 97.44 232 VAL A C 1
ATOM 1820 O O . VAL A 1 232 ? 13.006 -4.425 -6.451 1.00 97.44 232 VAL A O 1
ATOM 1823 N N . TYR A 1 233 ? 10.764 -4.657 -6.538 1.00 97.00 233 TYR A N 1
ATOM 1824 C CA . TYR A 1 233 ? 10.697 -5.383 -7.802 1.00 97.00 233 TYR A CA 1
ATOM 1825 C C . TYR A 1 233 ? 10.000 -4.563 -8.885 1.00 97.00 233 TYR A C 1
ATOM 1827 O O . TYR A 1 233 ? 9.074 -3.803 -8.606 1.00 97.00 233 TYR A O 1
ATOM 1835 N N . VAL A 1 234 ? 10.427 -4.771 -10.127 1.00 96.75 234 VAL A N 1
ATOM 1836 C CA . VAL A 1 234 ? 9.740 -4.297 -11.330 1.00 96.75 234 VAL A CA 1
ATOM 1837 C C . VAL A 1 234 ? 9.456 -5.510 -12.204 1.00 96.75 234 VAL A C 1
ATOM 1839 O O . VAL A 1 234 ? 10.379 -6.251 -12.551 1.00 96.75 234 VAL A O 1
ATOM 1842 N N . ASP A 1 235 ? 8.186 -5.719 -12.522 1.00 95.19 235 ASP A N 1
ATOM 1843 C CA . ASP A 1 235 ? 7.715 -6.807 -13.366 1.00 95.19 235 ASP A CA 1
ATOM 1844 C C . ASP A 1 235 ? 7.618 -6.298 -14.812 1.00 95.19 235 ASP A C 1
ATOM 1846 O O . ASP A 1 235 ? 6.890 -5.352 -15.111 1.00 95.19 235 ASP A O 1
ATOM 1850 N N . PHE A 1 236 ? 8.398 -6.891 -15.714 1.00 94.38 236 PHE A N 1
ATOM 1851 C CA . PHE A 1 236 ? 8.448 -6.508 -17.123 1.00 94.38 236 PHE A CA 1
ATOM 1852 C C . PHE A 1 236 ? 7.673 -7.487 -17.995 1.00 94.38 236 PHE A C 1
ATOM 1854 O O . PHE A 1 236 ? 7.849 -8.698 -17.882 1.00 94.38 236 PHE A O 1
ATOM 1861 N N . VAL A 1 237 ? 6.889 -6.969 -18.935 1.00 92.81 237 VAL A N 1
ATOM 1862 C CA . VAL A 1 237 ? 6.223 -7.778 -19.959 1.00 92.81 237 VAL A CA 1
ATOM 1863 C C . VAL A 1 237 ? 7.221 -8.117 -21.065 1.00 92.81 237 VAL A C 1
ATOM 1865 O O . VAL A 1 237 ? 7.907 -7.242 -21.604 1.00 92.81 237 VAL A O 1
ATOM 1868 N N . SER A 1 238 ? 7.312 -9.399 -21.419 1.00 90.75 238 SER A N 1
ATOM 1869 C CA . SER A 1 238 ? 8.176 -9.850 -22.511 1.00 90.75 238 SER A CA 1
ATOM 1870 C C . SER A 1 238 ? 7.810 -9.176 -23.845 1.00 90.75 238 SER A C 1
ATOM 1872 O O . SER A 1 238 ? 6.627 -9.118 -24.183 1.00 90.75 238 SER A O 1
ATOM 1874 N N . PRO A 1 239 ? 8.797 -8.749 -24.660 1.00 90.06 239 PRO A N 1
ATOM 1875 C CA . PRO A 1 239 ? 8.572 -8.239 -26.015 1.00 90.06 239 PRO A CA 1
ATOM 1876 C C . PRO A 1 239 ? 7.742 -9.138 -26.937 1.00 90.06 239 PRO A C 1
ATOM 1878 O O . PRO A 1 239 ? 7.149 -8.632 -27.884 1.00 90.06 239 PRO A O 1
ATOM 1881 N N . LEU A 1 240 ? 7.660 -10.446 -26.652 1.00 90.69 240 LEU A N 1
ATOM 1882 C CA . LEU A 1 240 ? 6.799 -11.382 -27.385 1.00 90.69 240 LEU A CA 1
ATOM 1883 C C . LEU A 1 240 ? 5.320 -10.979 -27.377 1.00 90.69 240 LEU A C 1
ATOM 1885 O O . LEU A 1 240 ? 4.582 -11.430 -28.246 1.00 90.69 240 LEU A O 1
ATOM 1889 N N . VAL A 1 241 ? 4.891 -10.122 -26.445 1.00 90.56 241 VAL A N 1
ATOM 1890 C CA . VAL A 1 241 ? 3.531 -9.565 -26.432 1.00 90.56 241 VAL A CA 1
ATOM 1891 C C . VAL A 1 241 ? 3.192 -8.816 -27.730 1.00 90.56 241 VAL A C 1
ATOM 1893 O O . VAL A 1 241 ? 2.043 -8.826 -28.153 1.00 90.56 241 VAL A O 1
ATOM 1896 N N . ASP A 1 242 ? 4.196 -8.260 -28.418 1.00 88.56 242 ASP A N 1
ATOM 1897 C CA . ASP A 1 242 ? 4.020 -7.567 -29.700 1.00 88.56 242 ASP A CA 1
ATOM 1898 C C . ASP A 1 242 ? 4.209 -8.496 -30.922 1.00 88.56 242 ASP A C 1
ATOM 1900 O O . ASP A 1 242 ? 4.082 -8.048 -32.063 1.00 88.56 242 ASP A O 1
ATOM 1904 N N . GLY A 1 243 ? 4.547 -9.774 -30.707 1.00 88.94 243 GLY A N 1
ATOM 1905 C CA . GLY A 1 243 ? 4.725 -10.782 -31.756 1.00 88.94 243 GLY A CA 1
ATOM 1906 C C . GLY A 1 243 ? 6.020 -11.601 -31.663 1.00 88.94 243 GLY A C 1
ATOM 1907 O O . GLY A 1 243 ? 7.034 -11.181 -31.105 1.00 88.94 243 GLY A O 1
ATOM 1908 N N . GLU A 1 244 ? 6.006 -12.789 -32.279 1.00 87.94 244 GLU A N 1
ATOM 1909 C CA . GLU A 1 244 ? 7.131 -13.745 -32.314 1.00 87.94 244 GLU A CA 1
ATOM 1910 C C . GLU A 1 244 ? 8.431 -13.167 -32.898 1.00 87.94 244 GLU A C 1
ATOM 1912 O O . GLU A 1 244 ? 9.533 -13.554 -32.509 1.00 87.94 244 GLU A O 1
ATOM 1917 N N . ASN A 1 245 ? 8.328 -12.196 -33.806 1.00 88.75 245 ASN A N 1
ATOM 1918 C CA . ASN A 1 245 ? 9.473 -11.509 -34.405 1.00 88.75 245 ASN A CA 1
ATOM 1919 C C . ASN A 1 245 ? 10.264 -10.646 -33.404 1.00 88.75 245 ASN A C 1
ATOM 1921 O O . ASN A 1 245 ? 11.367 -10.210 -33.722 1.00 88.75 245 ASN A O 1
ATOM 1925 N N . MET A 1 246 ? 9.727 -10.412 -32.204 1.00 88.56 246 MET A N 1
ATOM 1926 C CA . MET A 1 246 ? 10.361 -9.615 -31.150 1.00 88.56 246 MET A CA 1
ATOM 1927 C C . MET A 1 246 ? 11.175 -10.465 -30.165 1.00 88.56 246 MET A C 1
ATOM 1929 O O . MET A 1 246 ? 11.676 -9.947 -29.170 1.00 88.56 246 MET A O 1
ATOM 1933 N N . ARG A 1 247 ? 11.343 -11.768 -30.432 1.00 85.62 247 ARG A N 1
ATOM 1934 C CA . ARG A 1 247 ? 12.021 -12.739 -29.553 1.00 85.62 247 ARG A CA 1
ATOM 1935 C C . ARG A 1 247 ? 13.466 -12.381 -29.185 1.00 85.62 247 ARG A C 1
ATOM 1937 O O . ARG A 1 247 ? 13.948 -12.809 -28.143 1.00 85.62 247 ARG A O 1
ATOM 1944 N N . GLU A 1 248 ? 14.149 -11.602 -30.017 1.00 86.06 248 GLU A N 1
ATOM 1945 C CA . GLU A 1 248 ? 15.525 -11.147 -29.767 1.00 86.06 248 GLU A CA 1
ATOM 1946 C C . GLU A 1 248 ? 15.600 -9.729 -29.179 1.00 86.06 248 GLU A C 1
ATOM 1948 O O . GLU A 1 248 ? 16.693 -9.236 -28.885 1.00 86.06 248 GLU A O 1
ATOM 1953 N N . GLU A 1 249 ? 14.457 -9.054 -29.010 1.00 89.31 249 GLU A N 1
ATOM 1954 C CA . GLU A 1 249 ? 14.420 -7.703 -28.466 1.00 89.31 249 GLU A CA 1
ATOM 1955 C C . GLU A 1 249 ? 14.921 -7.708 -27.016 1.00 89.31 249 GLU A C 1
ATOM 1957 O O . GLU A 1 249 ? 14.474 -8.477 -26.162 1.00 89.31 249 GLU A O 1
ATOM 1962 N N . LYS A 1 250 ? 15.868 -6.815 -26.736 1.00 90.56 250 LYS A N 1
ATOM 1963 C CA . LYS A 1 250 ? 16.463 -6.652 -25.412 1.00 90.56 250 LYS A CA 1
ATOM 1964 C C . LYS A 1 250 ? 16.796 -5.201 -25.139 1.00 90.56 250 LYS A C 1
ATOM 1966 O O . LYS A 1 250 ? 17.058 -4.411 -26.049 1.00 90.56 250 LYS A O 1
ATOM 1971 N N . THR A 1 251 ? 16.819 -4.854 -23.864 1.00 92.94 251 THR A N 1
ATOM 1972 C CA . THR A 1 251 ? 17.100 -3.501 -23.394 1.00 92.94 251 THR A CA 1
ATOM 1973 C C . THR A 1 251 ? 18.029 -3.529 -22.188 1.00 92.94 251 THR A C 1
ATOM 1975 O O . THR A 1 251 ? 18.303 -4.577 -21.604 1.00 92.94 251 THR A O 1
ATOM 1978 N N . LYS A 1 252 ? 18.538 -2.357 -21.823 1.00 93.25 252 LYS A N 1
ATOM 1979 C CA . LYS A 1 252 ? 19.321 -2.139 -20.610 1.00 93.25 252 LYS A CA 1
ATOM 1980 C C . LYS A 1 252 ? 18.649 -1.064 -19.788 1.00 93.25 252 LYS A C 1
ATOM 1982 O O . LYS A 1 252 ? 18.379 0.016 -20.313 1.00 93.25 252 LYS A O 1
ATOM 1987 N N . LEU A 1 253 ? 18.429 -1.350 -18.514 1.00 94.44 253 LEU A N 1
ATOM 1988 C CA . LEU A 1 253 ? 17.728 -0.468 -17.594 1.00 94.44 253 LEU A CA 1
ATOM 1989 C C . LEU A 1 253 ? 18.596 -0.119 -16.390 1.00 94.44 253 LEU A C 1
ATOM 1991 O O . LEU A 1 253 ? 19.446 -0.896 -15.960 1.00 94.44 253 LEU A O 1
ATOM 1995 N N . VAL A 1 254 ? 18.363 1.067 -15.847 1.00 95.94 254 VAL A N 1
ATOM 1996 C CA . VAL A 1 254 ? 18.888 1.519 -14.559 1.00 95.94 254 VAL A CA 1
ATOM 1997 C C . VAL A 1 254 ? 17.743 2.062 -13.721 1.00 95.94 254 VAL A C 1
ATOM 1999 O O . VAL A 1 254 ? 16.746 2.559 -14.256 1.00 95.94 254 VAL A O 1
ATOM 2002 N N . PHE A 1 255 ? 17.910 1.987 -12.405 1.00 97.69 255 PHE A N 1
ATOM 2003 C CA . PHE A 1 255 ? 16.866 2.335 -11.451 1.00 97.69 255 PHE A CA 1
ATOM 2004 C C . PHE A 1 255 ? 17.352 3.420 -10.496 1.00 97.69 255 PHE A C 1
ATOM 2006 O O . PHE A 1 255 ? 18.509 3.418 -10.069 1.00 97.69 255 PHE A O 1
ATOM 2013 N N . GLN A 1 256 ? 16.462 4.333 -10.125 1.00 97.88 256 GLN A N 1
ATOM 2014 C CA . GLN A 1 256 ? 16.701 5.287 -9.048 1.00 97.88 256 GLN A CA 1
ATOM 2015 C C . GLN A 1 256 ? 15.491 5.297 -8.126 1.00 97.88 256 GLN A C 1
ATOM 2017 O O . GLN A 1 256 ? 14.383 5.550 -8.575 1.00 97.88 256 GLN A O 1
ATOM 2022 N N . LEU A 1 257 ? 15.721 5.040 -6.847 1.00 98.19 257 LEU A N 1
ATOM 2023 C CA . LEU A 1 257 ? 14.712 5.107 -5.804 1.00 98.19 257 LEU A CA 1
ATOM 2024 C C . LEU A 1 257 ? 14.951 6.370 -4.976 1.00 98.19 257 LEU A C 1
ATOM 2026 O O . LEU A 1 257 ? 16.074 6.613 -4.521 1.00 98.19 257 LEU A O 1
ATOM 2030 N N . LYS A 1 258 ? 13.904 7.161 -4.772 1.00 97.88 258 LYS A N 1
ATOM 2031 C CA . LYS A 1 258 ? 13.886 8.293 -3.845 1.00 97.88 258 LYS A CA 1
ATOM 2032 C C . LYS A 1 258 ? 12.879 7.995 -2.745 1.00 97.88 258 LYS A C 1
ATOM 2034 O O . LYS A 1 258 ? 11.841 7.418 -3.031 1.00 97.88 258 LYS A O 1
ATOM 2039 N N . PHE A 1 259 ? 13.196 8.360 -1.513 1.00 96.94 259 PHE A N 1
ATOM 2040 C CA . PHE A 1 259 ? 12.295 8.222 -0.366 1.00 96.94 259 PHE A CA 1
ATOM 2041 C C . PHE A 1 259 ? 12.688 9.215 0.724 1.00 96.94 259 PHE A C 1
ATOM 2043 O O . PHE A 1 259 ? 13.810 9.733 0.717 1.00 96.94 259 PHE A O 1
ATOM 2050 N N . MET A 1 260 ? 11.799 9.488 1.673 1.00 95.50 260 MET A N 1
ATOM 2051 C CA . MET A 1 260 ? 12.105 10.395 2.777 1.00 95.50 260 MET A CA 1
ATOM 2052 C C . MET A 1 260 ? 13.021 9.744 3.822 1.00 95.50 260 MET A C 1
ATOM 2054 O O . MET A 1 260 ? 12.801 8.615 4.254 1.00 95.50 260 MET A O 1
ATOM 2058 N N . GLY A 1 261 ? 14.071 10.460 4.225 1.00 94.19 261 GLY A N 1
ATOM 2059 C CA . GLY A 1 261 ? 14.917 10.114 5.363 1.00 94.19 261 GLY A CA 1
ATOM 2060 C C . GLY A 1 261 ? 14.284 10.505 6.702 1.00 94.19 261 GLY A C 1
ATOM 2061 O O . GLY A 1 261 ? 13.354 11.302 6.760 1.00 94.19 261 GLY A O 1
ATOM 2062 N N . ASP A 1 262 ? 14.847 9.999 7.795 1.00 91.50 262 ASP A N 1
ATOM 2063 C CA . ASP A 1 262 ? 14.454 10.334 9.175 1.00 91.50 262 ASP A CA 1
ATOM 2064 C C . ASP A 1 262 ? 14.560 11.835 9.512 1.00 91.50 262 ASP A C 1
ATOM 2066 O O . ASP A 1 262 ? 13.833 12.352 10.353 1.00 91.50 262 ASP A O 1
ATOM 2070 N N . ASN A 1 263 ? 15.445 12.551 8.821 1.00 90.06 263 ASN A N 1
ATOM 2071 C CA . ASN A 1 263 ? 15.640 13.994 8.936 1.00 90.06 263 ASN A CA 1
ATOM 2072 C C . ASN A 1 263 ? 14.690 14.833 8.055 1.00 90.06 263 ASN A C 1
ATOM 2074 O O . ASN A 1 263 ? 14.891 16.046 7.931 1.00 90.06 263 ASN A O 1
ATOM 2078 N N . GLY A 1 264 ? 13.718 14.200 7.391 1.00 89.25 264 GLY A N 1
ATOM 2079 C CA . GLY A 1 264 ? 12.764 14.857 6.493 1.00 89.25 264 GLY A CA 1
ATOM 2080 C C . GLY A 1 264 ? 13.332 15.274 5.144 1.00 89.25 264 GLY A C 1
ATOM 2081 O O . GLY A 1 264 ? 12.671 15.975 4.381 1.00 89.25 264 GLY A O 1
ATOM 2082 N N . ARG A 1 265 ? 14.578 14.901 4.838 1.00 92.88 265 ARG A N 1
ATOM 2083 C CA . ARG A 1 265 ? 15.201 15.156 3.537 1.00 92.88 265 ARG A CA 1
ATOM 2084 C C . ARG A 1 265 ? 15.088 13.926 2.660 1.00 92.88 265 ARG A C 1
ATOM 2086 O O . ARG A 1 265 ? 15.120 12.793 3.130 1.00 92.88 265 ARG A O 1
ATOM 2093 N N . GLN A 1 266 ? 15.031 14.156 1.357 1.00 95.00 266 GLN A N 1
ATOM 2094 C CA . GLN A 1 266 ? 15.000 13.077 0.385 1.00 95.00 266 GLN A CA 1
ATOM 2095 C C . GLN A 1 266 ? 16.330 12.307 0.375 1.00 95.00 266 GLN A C 1
ATOM 2097 O O . GLN A 1 266 ? 17.407 12.881 0.205 1.00 95.00 266 GLN A O 1
ATOM 2102 N N . THR A 1 267 ? 16.238 10.991 0.505 1.00 96.94 267 THR A N 1
ATOM 2103 C CA . THR A 1 267 ? 17.318 10.033 0.276 1.00 96.94 267 THR A CA 1
ATOM 2104 C C . THR A 1 267 ? 17.220 9.508 -1.151 1.00 96.94 267 THR A C 1
ATOM 2106 O O . THR A 1 267 ? 16.125 9.275 -1.655 1.00 96.94 267 THR A O 1
ATOM 2109 N N . ILE A 1 268 ? 18.362 9.323 -1.820 1.00 97.31 268 ILE A N 1
ATOM 2110 C CA . ILE A 1 268 ? 18.427 8.804 -3.192 1.00 97.31 268 ILE A CA 1
ATOM 2111 C C . ILE A 1 268 ? 19.307 7.557 -3.215 1.00 97.31 268 ILE A C 1
ATOM 2113 O O . ILE A 1 268 ? 20.481 7.613 -2.849 1.00 97.31 268 ILE A O 1
ATOM 2117 N N . LYS A 1 269 ? 18.761 6.442 -3.702 1.00 97.00 269 LYS A N 1
ATOM 2118 C CA . LYS A 1 269 ? 19.503 5.218 -4.015 1.00 97.00 269 LYS A CA 1
ATOM 2119 C C . LYS A 1 269 ? 19.510 4.996 -5.520 1.00 97.00 269 LYS A C 1
ATOM 2121 O O . LYS A 1 269 ? 18.471 5.029 -6.167 1.00 97.00 269 LYS A O 1
ATOM 2126 N N . ASN A 1 270 ? 20.690 4.747 -6.080 1.00 96.31 270 ASN A N 1
ATOM 2127 C CA . ASN A 1 270 ? 20.852 4.469 -7.504 1.00 96.31 270 ASN A CA 1
ATOM 2128 C C . ASN A 1 270 ? 21.307 3.025 -7.702 1.00 96.31 270 ASN A C 1
ATOM 2130 O O . ASN A 1 270 ? 22.291 2.604 -7.096 1.00 96.31 270 ASN A O 1
ATOM 2134 N N . ASN A 1 271 ? 20.648 2.309 -8.604 1.00 92.56 271 ASN A N 1
ATOM 2135 C CA . ASN A 1 271 ? 21.160 1.086 -9.199 1.00 92.56 271 ASN A CA 1
ATOM 2136 C C . ASN A 1 271 ? 21.601 1.410 -10.633 1.00 92.56 271 ASN A C 1
ATOM 2138 O O . ASN A 1 271 ? 20.819 1.368 -11.583 1.00 92.56 271 ASN A O 1
ATOM 2142 N N . ASN A 1 272 ? 22.867 1.815 -10.756 1.00 87.62 272 ASN A N 1
ATOM 2143 C CA . ASN A 1 272 ? 23.477 2.229 -12.023 1.00 87.62 272 ASN A CA 1
ATOM 2144 C C . ASN A 1 272 ? 24.050 1.058 -12.830 1.00 87.62 272 ASN A C 1
ATOM 2146 O O . ASN A 1 272 ? 24.504 1.264 -13.959 1.00 87.62 272 ASN A O 1
ATOM 2150 N N . THR A 1 273 ? 24.059 -0.146 -12.258 1.00 84.62 273 THR A N 1
ATOM 2151 C CA . THR A 1 273 ? 24.457 -1.349 -12.978 1.00 84.62 273 THR A CA 1
ATOM 2152 C C . THR A 1 273 ? 23.364 -1.652 -13.988 1.00 84.62 273 THR A C 1
ATOM 2154 O O . THR A 1 273 ? 22.243 -1.994 -13.616 1.00 84.62 273 THR A O 1
ATOM 2157 N N . ALA A 1 274 ? 23.687 -1.472 -15.271 1.00 79.56 274 ALA A N 1
ATOM 2158 C CA . ALA A 1 274 ? 22.750 -1.701 -16.358 1.00 79.56 274 ALA A CA 1
ATOM 2159 C C . ALA A 1 274 ? 22.227 -3.139 -16.284 1.00 79.56 274 ALA A C 1
ATOM 2161 O O . ALA A 1 274 ? 22.967 -4.089 -16.542 1.00 79.56 274 ALA A O 1
ATOM 2162 N N . THR A 1 275 ? 20.961 -3.278 -15.910 1.00 82.75 275 THR A N 1
ATOM 2163 C CA . THR A 1 275 ? 20.274 -4.560 -15.857 1.00 82.75 275 THR A CA 1
ATOM 2164 C C . THR A 1 275 ? 19.754 -4.853 -17.249 1.00 82.75 275 THR A C 1
ATOM 2166 O O . THR A 1 275 ? 18.981 -4.071 -17.806 1.00 82.75 275 THR A O 1
ATOM 2169 N N . GLU A 1 276 ? 20.224 -5.946 -17.837 1.00 83.88 276 GLU A N 1
ATOM 2170 C CA . GLU A 1 276 ? 19.676 -6.423 -19.097 1.00 83.88 276 GLU A CA 1
ATOM 2171 C C . GLU A 1 276 ? 18.302 -7.031 -18.840 1.00 83.88 276 GLU A C 1
ATOM 2173 O O . GLU A 1 276 ? 18.162 -7.939 -18.023 1.00 83.88 276 GLU A O 1
ATOM 2178 N N . VAL A 1 277 ? 17.300 -6.514 -19.542 1.00 78.56 277 VAL A N 1
ATOM 2179 C CA . VAL A 1 277 ? 15.975 -7.122 -19.599 1.00 78.56 277 VAL A CA 1
ATOM 2180 C C . VAL A 1 277 ? 15.807 -7.635 -21.017 1.00 78.56 277 VAL A C 1
ATOM 2182 O O . VAL A 1 277 ? 15.784 -6.862 -21.978 1.00 78.56 277 VAL A O 1
ATOM 2185 N N . ALA A 1 278 ? 15.767 -8.955 -21.130 1.00 72.06 278 ALA A N 1
ATOM 2186 C CA . ALA A 1 278 ? 15.590 -9.682 -22.374 1.00 72.06 278 ALA A CA 1
ATOM 2187 C C . ALA A 1 278 ? 14.317 -10.527 -22.295 1.00 72.06 278 ALA A C 1
ATOM 2189 O O . ALA A 1 278 ? 13.764 -10.749 -21.215 1.00 72.06 278 ALA A O 1
ATOM 2190 N N . VAL A 1 279 ? 13.872 -11.010 -23.452 1.00 61.78 279 VAL A N 1
ATOM 2191 C CA . VAL A 1 279 ? 12.813 -12.016 -23.550 1.00 61.78 279 VAL A CA 1
ATOM 2192 C C . VAL A 1 279 ? 13.199 -13.243 -22.702 1.00 61.78 279 VAL A C 1
ATOM 2194 O O . VAL A 1 279 ? 14.257 -13.829 -22.940 1.00 61.78 279 VAL A O 1
ATOM 2197 N N . PRO A 1 280 ? 12.380 -13.661 -21.719 1.00 62.84 280 PRO A N 1
ATOM 2198 C CA . PRO A 1 280 ? 12.607 -14.913 -21.006 1.00 62.84 280 PRO A CA 1
ATOM 2199 C C . PRO A 1 280 ? 12.390 -16.091 -21.966 1.00 62.84 280 PRO A C 1
ATOM 2201 O O . PRO A 1 280 ? 11.507 -16.036 -22.821 1.00 62.84 280 PRO A O 1
ATOM 2204 N N . GLU A 1 281 ? 13.154 -17.180 -21.814 1.00 57.00 281 GLU A N 1
ATOM 2205 C CA . GLU A 1 281 ? 13.159 -18.323 -22.755 1.00 57.00 281 GLU A CA 1
ATOM 2206 C C . GLU A 1 281 ? 11.764 -18.905 -23.054 1.00 57.00 281 GLU A C 1
ATOM 2208 O O . GLU A 1 281 ? 11.523 -19.404 -24.153 1.00 57.00 281 GLU A O 1
ATOM 2213 N N . LYS A 1 282 ? 10.830 -18.819 -22.098 1.00 57.88 282 LYS A N 1
ATOM 2214 C CA . LYS A 1 282 ? 9.459 -19.340 -22.220 1.00 57.88 282 LYS A CA 1
ATOM 2215 C C . LYS A 1 282 ? 8.395 -18.276 -22.535 1.00 57.88 282 LYS A C 1
ATOM 2217 O O . LYS A 1 282 ? 7.216 -18.609 -22.550 1.00 57.88 282 LYS A O 1
ATOM 2222 N N . GLY A 1 283 ? 8.780 -17.021 -22.788 1.00 67.44 283 GLY A N 1
ATOM 2223 C CA . GLY A 1 283 ? 7.841 -15.893 -22.735 1.00 67.44 283 GLY A CA 1
ATOM 2224 C C . GLY A 1 283 ? 7.327 -15.648 -21.308 1.00 67.44 283 GLY A C 1
ATOM 2225 O O . GLY A 1 283 ? 7.668 -16.394 -20.390 1.00 67.44 283 GLY A O 1
ATOM 2226 N N . GLY A 1 284 ? 6.564 -14.574 -21.091 1.00 81.94 284 GLY A N 1
ATOM 2227 C CA . GLY A 1 284 ? 6.008 -14.251 -19.768 1.00 81.94 284 GLY A CA 1
ATOM 2228 C C . GLY A 1 284 ? 6.504 -12.941 -19.153 1.00 81.94 284 GLY A C 1
ATOM 2229 O O . GLY A 1 284 ? 7.144 -12.119 -19.813 1.00 81.94 284 GLY A O 1
ATOM 2230 N N . ILE A 1 285 ? 6.190 -12.773 -17.870 1.00 89.25 285 ILE A N 1
ATOM 2231 C CA . ILE A 1 285 ? 6.645 -11.660 -17.037 1.00 89.25 285 ILE A CA 1
ATOM 2232 C C . ILE A 1 285 ? 8.067 -11.928 -16.524 1.00 89.25 285 ILE A C 1
ATOM 2234 O O . ILE A 1 285 ? 8.373 -13.015 -16.034 1.00 89.25 285 ILE A O 1
ATOM 2238 N N . VAL A 1 286 ? 8.939 -10.924 -16.615 1.00 89.69 286 VAL A N 1
ATOM 2239 C CA . VAL A 1 286 ? 10.297 -10.931 -16.060 1.00 89.69 286 VAL A CA 1
ATOM 2240 C C . VAL A 1 286 ? 10.339 -10.033 -14.833 1.00 89.69 286 VAL A C 1
ATOM 2242 O O . VAL A 1 286 ? 10.332 -8.811 -14.951 1.00 89.69 286 VAL A O 1
ATOM 2245 N N . SER A 1 287 ? 10.441 -10.628 -13.648 1.00 92.19 287 SER A N 1
ATOM 2246 C CA . SER A 1 287 ? 10.595 -9.877 -12.400 1.00 92.19 287 SER A CA 1
ATOM 2247 C C . SER A 1 287 ? 12.059 -9.538 -12.130 1.00 92.19 287 SER A C 1
ATOM 2249 O O . SER A 1 287 ? 12.889 -10.423 -11.914 1.00 92.19 287 SER A O 1
ATOM 2251 N N . VAL A 1 288 ? 12.378 -8.248 -12.071 1.00 92.94 288 VAL A N 1
ATOM 2252 C CA . VAL A 1 288 ? 13.708 -7.741 -11.711 1.00 92.94 288 VAL A CA 1
ATOM 2253 C C . VAL A 1 288 ? 13.672 -7.175 -10.299 1.00 92.94 288 VAL A C 1
ATOM 2255 O O . VAL A 1 288 ? 12.906 -6.257 -10.019 1.00 92.94 288 VAL A O 1
ATOM 2258 N N . LYS A 1 289 ? 14.548 -7.662 -9.414 1.00 94.06 289 LYS A N 1
ATOM 2259 C CA . LYS A 1 289 ? 14.790 -7.034 -8.107 1.00 94.06 289 LYS A CA 1
ATOM 2260 C C . LYS A 1 289 ? 15.669 -5.792 -8.297 1.00 94.06 289 LYS A C 1
ATOM 2262 O O . LYS A 1 289 ? 16.890 -5.904 -8.386 1.00 94.06 289 LYS A O 1
ATOM 2267 N N . ALA A 1 290 ? 15.054 -4.616 -8.384 1.00 95.06 290 ALA A N 1
ATOM 2268 C CA . ALA A 1 290 ? 15.749 -3.347 -8.594 1.00 95.06 290 ALA A CA 1
ATOM 2269 C C . ALA A 1 290 ? 16.585 -2.936 -7.372 1.00 95.06 290 ALA A C 1
ATOM 2271 O O . ALA A 1 290 ? 17.705 -2.438 -7.524 1.00 95.06 290 ALA A O 1
ATOM 2272 N N . PHE A 1 291 ? 16.058 -3.176 -6.168 1.00 96.19 291 PHE A N 1
ATOM 2273 C CA . PHE A 1 291 ? 16.739 -2.936 -4.898 1.00 96.19 291 PHE A CA 1
ATOM 2274 C C . PHE A 1 291 ? 16.392 -4.036 -3.896 1.00 96.19 291 PHE A C 1
ATOM 2276 O O . PHE A 1 291 ? 15.280 -4.560 -3.916 1.00 96.19 291 PHE A O 1
ATOM 2283 N N . SER A 1 292 ? 17.330 -4.370 -3.007 1.00 95.12 292 SER A N 1
ATOM 2284 C CA . SER A 1 292 ? 17.106 -5.362 -1.953 1.00 95.12 292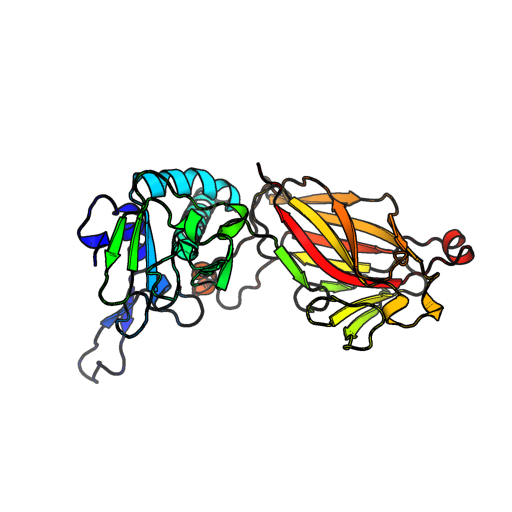 SER A CA 1
ATOM 2285 C C . SER A 1 292 ? 17.250 -4.752 -0.567 1.00 95.12 292 SER A C 1
ATOM 2287 O O . SER A 1 292 ? 18.126 -3.904 -0.367 1.00 95.12 292 SER A O 1
ATOM 2289 N N . ALA A 1 293 ? 16.395 -5.194 0.358 1.00 95.38 293 ALA A N 1
ATOM 2290 C CA . ALA A 1 293 ? 16.402 -4.838 1.772 1.00 95.38 293 ALA A CA 1
ATOM 2291 C C . ALA A 1 293 ? 16.600 -3.329 2.018 1.00 95.38 293 ALA A C 1
ATOM 2293 O O . ALA A 1 293 ? 17.488 -2.900 2.757 1.00 95.38 293 ALA A O 1
ATOM 2294 N N . VAL A 1 294 ? 15.799 -2.495 1.352 1.00 96.50 294 VAL A N 1
ATOM 2295 C CA . VAL A 1 294 ? 15.850 -1.040 1.512 1.00 96.50 294 VAL A CA 1
ATOM 2296 C C . VAL A 1 294 ? 15.077 -0.649 2.769 1.00 96.50 294 VAL A C 1
ATOM 2298 O O . VAL A 1 294 ? 13.874 -0.887 2.799 1.00 96.50 294 VAL A O 1
ATOM 2301 N N . PRO A 1 295 ? 15.718 -0.032 3.780 1.00 95.88 295 PRO A N 1
ATOM 2302 C CA . PRO A 1 295 ? 15.006 0.508 4.929 1.00 95.88 295 PRO A CA 1
ATOM 2303 C C . PRO A 1 295 ? 14.371 1.852 4.566 1.00 95.88 295 PRO A C 1
ATOM 2305 O O . PRO A 1 295 ? 15.074 2.789 4.177 1.00 95.88 295 PRO A O 1
ATOM 2308 N N . PHE A 1 296 ? 13.058 1.942 4.734 1.00 96.50 296 PHE A N 1
ATOM 2309 C CA . PHE A 1 296 ? 12.292 3.177 4.664 1.00 96.50 296 PHE A CA 1
ATOM 2310 C C . PHE A 1 296 ? 12.077 3.651 6.101 1.00 96.50 296 PHE A C 1
ATOM 2312 O O . PHE A 1 296 ? 11.411 2.972 6.881 1.00 96.50 296 PHE A O 1
ATOM 2319 N N . PRO A 1 297 ? 12.705 4.762 6.516 1.00 95.44 297 PRO A N 1
ATOM 2320 C CA . PRO A 1 297 ? 12.621 5.203 7.900 1.00 95.44 297 PRO A CA 1
ATOM 2321 C C . PRO A 1 297 ? 11.286 5.885 8.213 1.00 95.44 297 PRO A C 1
ATOM 2323 O O . PRO A 1 297 ? 10.916 5.950 9.381 1.00 95.44 297 PRO A O 1
ATOM 2326 N N . VAL A 1 298 ? 10.589 6.404 7.210 1.00 95.12 298 VAL A N 1
ATOM 2327 C CA . VAL A 1 298 ? 9.381 7.207 7.379 1.00 95.12 298 VAL A CA 1
ATOM 2328 C C . VAL A 1 298 ? 8.235 6.542 6.633 1.00 95.12 298 VAL A C 1
ATOM 2330 O O . VAL A 1 298 ? 8.431 6.040 5.528 1.00 95.12 298 VAL A O 1
ATOM 2333 N N . ALA A 1 299 ? 7.068 6.541 7.266 1.00 94.94 299 ALA A N 1
ATOM 2334 C CA . ALA A 1 299 ? 5.808 6.139 6.683 1.00 94.94 299 ALA A CA 1
ATOM 2335 C C . ALA A 1 299 ? 5.188 7.319 5.933 1.00 94.94 299 ALA A C 1
ATOM 2337 O O . ALA A 1 299 ? 5.091 8.428 6.461 1.00 94.94 299 ALA A O 1
ATOM 2338 N N . ASP A 1 300 ? 4.755 7.043 4.717 1.00 89.94 300 ASP A N 1
ATOM 2339 C CA . ASP A 1 300 ? 4.042 7.937 3.820 1.00 89.94 300 ASP A CA 1
ATOM 2340 C C . ASP A 1 300 ? 2.629 7.389 3.619 1.00 89.94 300 ASP A C 1
ATOM 2342 O O . ASP A 1 300 ? 2.275 6.860 2.564 1.00 89.94 300 ASP A O 1
ATOM 2346 N N . PHE A 1 301 ? 1.881 7.364 4.722 1.00 89.94 301 PHE A N 1
ATOM 2347 C CA . PHE A 1 301 ? 0.591 6.698 4.840 1.00 89.94 301 PHE A CA 1
ATOM 2348 C C . PHE A 1 301 ? -0.483 7.704 5.232 1.00 89.94 301 PHE A C 1
ATOM 2350 O O . PHE A 1 301 ? -0.319 8.449 6.201 1.00 89.94 301 PHE A O 1
ATOM 2357 N N . TYR A 1 302 ? -1.588 7.686 4.490 1.00 87.56 302 TYR A N 1
ATOM 2358 C CA . TYR A 1 302 ? -2.739 8.554 4.714 1.00 87.56 302 TYR A CA 1
ATOM 2359 C C . TYR A 1 302 ? -3.956 7.688 4.998 1.00 87.56 302 TYR A C 1
ATOM 2361 O O . TYR A 1 302 ? -4.497 7.016 4.111 1.00 87.56 302 TYR A O 1
ATOM 2369 N N . ASP A 1 303 ? -4.362 7.699 6.259 1.00 88.00 303 ASP A N 1
ATOM 2370 C CA . ASP A 1 303 ? -5.465 6.898 6.749 1.00 88.00 303 ASP A CA 1
ATOM 2371 C C . ASP A 1 303 ? -6.835 7.470 6.361 1.00 88.00 303 ASP A C 1
ATOM 2373 O O . ASP A 1 303 ? -6.979 8.593 5.873 1.00 88.00 303 ASP A O 1
ATOM 2377 N N . ASN A 1 304 ? -7.866 6.656 6.557 1.00 87.12 304 ASN A N 1
ATOM 2378 C CA . ASN A 1 304 ? -9.232 7.019 6.213 1.00 87.12 304 ASN A CA 1
ATOM 2379 C C . ASN A 1 304 ? -9.771 8.186 7.053 1.00 87.12 304 ASN A C 1
ATOM 2381 O O . ASN A 1 304 ? -10.544 8.989 6.535 1.00 87.12 304 ASN A O 1
ATOM 2385 N N . MET A 1 305 ? -9.335 8.329 8.309 1.00 89.12 305 MET A N 1
ATOM 2386 C CA . MET A 1 305 ? -9.760 9.448 9.155 1.00 89.12 305 MET A CA 1
ATOM 2387 C C . MET A 1 305 ? -9.103 10.751 8.699 1.00 89.12 305 MET A C 1
ATOM 2389 O O . MET A 1 305 ? -9.774 11.776 8.632 1.00 89.12 305 MET A O 1
ATOM 2393 N N . TRP A 1 306 ? -7.837 10.706 8.272 1.00 89.81 306 TRP A N 1
ATOM 2394 C CA . TRP A 1 306 ? -7.172 11.846 7.637 1.00 89.81 306 TRP A CA 1
ATOM 2395 C C . TRP A 1 306 ? -7.922 12.325 6.386 1.00 89.81 306 TRP A C 1
ATOM 2397 O O . TRP A 1 306 ? -8.093 13.527 6.201 1.00 89.81 306 TRP A O 1
ATOM 2407 N N . LYS A 1 307 ? -8.413 11.395 5.552 1.00 87.50 307 LYS A N 1
ATOM 2408 C CA . LYS A 1 307 ? -9.187 11.709 4.332 1.00 87.50 307 LYS A CA 1
ATOM 2409 C C . LYS A 1 307 ? -10.585 12.266 4.615 1.00 87.50 307 LYS A C 1
ATOM 2411 O O . LYS A 1 307 ? -11.151 12.926 3.744 1.00 87.50 307 LYS A O 1
ATOM 2416 N N . LEU A 1 308 ? -11.151 11.953 5.779 1.00 86.81 308 LEU A N 1
ATOM 2417 C CA . LEU A 1 308 ? -12.442 12.475 6.234 1.00 86.81 308 LEU A CA 1
ATOM 2418 C C . LEU A 1 308 ? -12.341 13.855 6.868 1.00 86.81 308 LEU A C 1
ATOM 2420 O O . LEU A 1 308 ? -13.325 14.596 6.870 1.00 86.81 308 LEU A O 1
ATOM 2424 N N . ASP A 1 309 ? -11.177 14.185 7.418 1.00 86.94 309 ASP A N 1
ATOM 2425 C CA . ASP A 1 309 ? -10.954 15.467 8.057 1.00 86.94 309 ASP A CA 1
ATOM 2426 C C . ASP A 1 309 ? -11.209 16.610 7.063 1.00 86.94 309 ASP A C 1
ATOM 2428 O O . ASP A 1 309 ? -10.641 16.674 5.967 1.00 86.94 309 ASP A O 1
ATOM 2432 N N . LYS A 1 310 ? -12.092 17.526 7.466 1.00 85.12 310 LYS A N 1
ATOM 2433 C CA . LYS A 1 310 ? -12.539 18.655 6.647 1.00 85.12 310 LYS A CA 1
ATOM 2434 C C . LYS A 1 310 ? -11.388 19.587 6.291 1.00 85.12 310 LYS A C 1
ATOM 2436 O O . LYS A 1 310 ? -11.432 20.197 5.224 1.00 85.12 310 LYS A O 1
ATOM 2441 N N . ASP A 1 311 ? -10.365 19.651 7.139 1.00 87.44 311 ASP A N 1
ATOM 2442 C CA . ASP A 1 311 ? -9.181 20.478 6.914 1.00 87.44 311 ASP A CA 1
ATOM 2443 C C . ASP A 1 311 ? -8.276 19.916 5.802 1.00 87.44 311 ASP A C 1
ATOM 2445 O O . ASP A 1 311 ? -7.484 20.657 5.217 1.00 87.44 311 ASP A O 1
ATOM 2449 N N . ASN A 1 312 ? -8.433 18.633 5.453 1.00 86.31 312 ASN A N 1
ATOM 2450 C CA . ASN A 1 312 ? -7.654 17.954 4.415 1.00 86.31 312 ASN A CA 1
ATOM 2451 C C . ASN A 1 312 ? -8.421 17.785 3.091 1.00 86.31 312 ASN A C 1
ATOM 2453 O O . ASN A 1 312 ? -7.874 17.264 2.115 1.00 86.31 312 ASN A O 1
ATOM 2457 N N . ILE A 1 313 ? -9.683 18.225 3.010 1.00 80.19 313 ILE A N 1
ATOM 2458 C CA . ILE A 1 313 ? -10.478 18.108 1.781 1.00 80.19 313 ILE A CA 1
ATOM 2459 C C . ILE A 1 313 ? -9.830 18.931 0.660 1.00 80.19 313 ILE A C 1
ATOM 2461 O O . ILE A 1 313 ? -9.691 20.148 0.753 1.00 80.19 313 ILE A O 1
ATOM 2465 N N . GLY A 1 314 ? -9.483 18.256 -0.439 1.00 76.56 314 GLY A N 1
ATOM 2466 C CA . GLY A 1 314 ? -8.847 18.881 -1.602 1.00 76.56 314 GLY A CA 1
ATOM 2467 C C . GLY A 1 314 ? -7.355 19.170 -1.424 1.00 76.56 314 GLY A C 1
ATOM 2468 O O . GLY A 1 314 ? -6.770 19.824 -2.284 1.00 76.56 314 GLY A O 1
ATOM 2469 N N . VAL A 1 315 ? -6.741 18.698 -0.335 1.00 82.56 315 VAL A N 1
ATOM 2470 C CA . VAL A 1 315 ? -5.286 18.685 -0.183 1.00 82.56 315 VAL A CA 1
ATOM 2471 C C . VAL A 1 315 ? -4.731 17.498 -0.965 1.00 82.56 315 VAL A C 1
ATOM 2473 O O . VAL A 1 315 ? -5.121 16.354 -0.725 1.00 82.56 315 VAL A O 1
ATOM 2476 N N . ASP A 1 316 ? -3.819 17.773 -1.896 1.00 77.31 316 ASP A N 1
ATOM 2477 C CA . ASP A 1 316 ? -3.132 16.725 -2.646 1.00 77.31 316 ASP A CA 1
ATOM 2478 C C . ASP A 1 316 ? -2.261 15.890 -1.699 1.00 77.31 316 ASP A C 1
ATOM 2480 O O . ASP A 1 316 ? -1.447 16.419 -0.934 1.00 77.31 316 ASP A O 1
ATOM 2484 N N . ILE A 1 317 ? -2.431 14.571 -1.769 1.00 81.12 317 ILE A N 1
ATOM 2485 C CA . ILE A 1 317 ? -1.527 13.621 -1.129 1.00 81.12 317 ILE A CA 1
ATOM 2486 C C . ILE A 1 317 ? -0.189 13.719 -1.858 1.00 81.12 317 ILE A C 1
ATOM 2488 O O . ILE A 1 317 ? -0.136 13.613 -3.079 1.00 81.12 317 ILE A O 1
ATOM 2492 N N . ALA A 1 318 ? 0.884 13.974 -1.112 1.00 79.31 318 ALA A N 1
ATOM 2493 C CA . ALA A 1 318 ? 2.218 14.070 -1.679 1.00 79.31 318 ALA A CA 1
ATOM 2494 C C . ALA A 1 318 ? 2.978 12.775 -1.409 1.00 79.31 318 ALA A C 1
ATOM 2496 O O . ALA A 1 318 ? 3.430 12.557 -0.285 1.00 79.31 318 ALA A O 1
ATOM 2497 N N . GLU A 1 319 ? 3.158 11.948 -2.437 1.00 89.75 319 GLU A N 1
ATOM 2498 C CA . GLU A 1 319 ? 4.022 10.780 -2.359 1.00 89.75 319 GLU A CA 1
ATOM 2499 C C . GLU A 1 319 ? 5.491 11.204 -2.269 1.00 89.75 319 GLU A C 1
ATOM 2501 O O . GLU A 1 319 ? 6.050 11.964 -3.063 1.00 89.75 319 GLU A O 1
ATOM 2506 N N . THR A 1 320 ? 6.155 10.670 -1.264 1.00 92.31 320 THR A N 1
ATOM 2507 C CA . THR A 1 320 ? 7.539 10.972 -0.902 1.00 92.31 320 THR A CA 1
ATOM 2508 C C . THR A 1 320 ? 8.486 9.873 -1.371 1.00 92.31 320 THR A C 1
ATOM 2510 O O . THR A 1 320 ? 9.709 10.066 -1.390 1.00 92.31 320 THR A O 1
ATOM 2513 N N . THR A 1 321 ? 7.925 8.729 -1.773 1.00 96.56 321 THR A N 1
ATOM 2514 C CA . THR A 1 321 ? 8.638 7.584 -2.331 1.00 96.56 321 THR A CA 1
ATOM 2515 C C . THR A 1 321 ? 8.404 7.497 -3.830 1.00 96.56 321 THR A C 1
ATOM 2517 O O . THR A 1 321 ? 7.272 7.363 -4.276 1.00 96.56 321 THR A O 1
ATOM 2520 N N . THR A 1 322 ? 9.482 7.519 -4.616 1.00 97.56 322 THR A N 1
ATOM 2521 C CA . THR A 1 322 ? 9.399 7.396 -6.075 1.00 97.56 322 THR A CA 1
ATOM 2522 C C . THR A 1 322 ? 10.425 6.420 -6.631 1.00 97.56 322 THR A C 1
ATOM 2524 O O . THR A 1 322 ? 11.564 6.348 -6.158 1.00 97.56 322 THR A O 1
ATOM 2527 N N . LEU A 1 323 ? 10.042 5.681 -7.671 1.00 98.44 323 LEU A N 1
ATOM 2528 C CA . LEU A 1 323 ? 10.920 4.786 -8.420 1.00 98.44 323 LEU A CA 1
ATOM 2529 C C . LEU A 1 323 ? 11.012 5.239 -9.874 1.00 98.44 323 LEU A C 1
ATOM 2531 O O . LEU A 1 323 ? 10.051 5.183 -10.631 1.00 98.44 323 LEU A O 1
ATOM 2535 N N . GLN A 1 324 ? 12.207 5.627 -10.296 1.00 98.06 324 GLN A N 1
ATOM 2536 C CA . GLN A 1 324 ? 12.513 5.890 -11.692 1.00 98.06 324 GLN A CA 1
ATOM 2537 C C . GLN A 1 324 ? 13.063 4.631 -12.363 1.00 98.06 324 GLN A C 1
ATOM 2539 O O . GLN A 1 324 ? 14.066 4.070 -11.908 1.00 98.06 324 GLN A O 1
ATOM 2544 N N . VAL A 1 325 ? 12.478 4.265 -13.503 1.00 97.31 325 VAL A N 1
ATOM 2545 C CA . VAL A 1 325 ? 12.978 3.232 -14.419 1.00 97.31 325 VAL A CA 1
ATOM 2546 C C . VAL A 1 325 ? 13.412 3.905 -15.714 1.00 97.31 325 VAL A C 1
ATOM 2548 O O . VAL A 1 325 ? 12.615 4.566 -16.381 1.00 97.31 325 VAL A O 1
ATOM 2551 N N . LYS A 1 326 ? 14.689 3.766 -16.076 1.00 95.12 326 LYS A N 1
ATOM 2552 C CA . LYS A 1 326 ? 15.276 4.468 -17.223 1.00 95.12 326 LYS A CA 1
ATOM 2553 C C . LYS A 1 326 ? 16.064 3.517 -18.109 1.00 95.12 326 LYS A C 1
ATOM 2555 O O . LYS A 1 326 ? 16.826 2.692 -17.612 1.00 95.12 326 LYS A O 1
ATOM 2560 N N . THR A 1 327 ? 15.950 3.689 -19.421 1.00 94.56 327 THR A N 1
ATOM 2561 C CA . THR A 1 327 ? 16.857 3.042 -20.375 1.00 94.56 327 THR A CA 1
ATOM 2562 C C . THR A 1 327 ? 18.299 3.525 -20.203 1.00 94.56 327 THR A C 1
ATOM 2564 O O . THR A 1 327 ? 18.566 4.648 -19.775 1.00 94.56 327 THR A O 1
ATOM 2567 N N . LYS A 1 328 ? 19.245 2.647 -20.529 1.00 93.56 328 LYS A N 1
ATOM 2568 C CA . LYS A 1 328 ? 20.689 2.898 -20.528 1.00 93.56 328 LYS A CA 1
ATOM 2569 C C . LYS A 1 328 ? 21.308 2.202 -21.739 1.00 93.56 328 LYS A C 1
ATOM 2571 O O . LYS A 1 328 ? 22.068 1.243 -21.606 1.00 93.56 328 LYS A O 1
ATOM 2576 N N . VAL A 1 329 ? 20.937 2.658 -22.933 1.00 91.56 329 VAL A N 1
ATOM 2577 C CA . VAL A 1 329 ? 21.363 2.048 -24.202 1.00 91.56 329 VAL A CA 1
ATOM 2578 C C . VAL A 1 329 ? 22.274 3.023 -24.934 1.00 91.56 329 VAL A C 1
ATOM 2580 O O . VAL A 1 329 ? 21.826 4.033 -25.485 1.00 91.56 329 VAL A O 1
ATOM 2583 N N . SER A 1 330 ? 23.571 2.718 -24.956 1.00 90.25 330 SER A N 1
ATOM 2584 C CA . SER A 1 330 ? 24.550 3.509 -25.701 1.00 90.25 330 SER A CA 1
ATOM 2585 C C . SER A 1 330 ? 24.440 3.273 -27.211 1.00 90.25 330 SER A C 1
ATOM 2587 O O . SER A 1 330 ? 23.834 2.306 -27.674 1.00 90.25 330 SER A O 1
ATOM 2589 N N . SER A 1 331 ? 25.097 4.112 -28.013 1.00 89.06 331 SER A N 1
ATOM 2590 C CA . SER A 1 331 ? 25.203 3.893 -29.464 1.00 89.06 331 SER A CA 1
ATOM 2591 C C . SER A 1 331 ? 25.889 2.566 -29.819 1.00 89.06 331 SER A C 1
ATOM 2593 O O . SER A 1 331 ? 25.603 1.985 -30.864 1.00 89.06 331 SER A O 1
ATOM 2595 N N . THR A 1 332 ? 26.783 2.065 -28.961 1.00 91.50 332 THR A N 1
ATOM 2596 C CA . THR A 1 332 ? 27.423 0.751 -29.133 1.00 91.50 332 THR A CA 1
ATOM 2597 C C . THR A 1 332 ? 26.453 -0.385 -28.827 1.00 91.50 332 THR A C 1
ATOM 2599 O O . THR A 1 332 ? 26.470 -1.395 -29.524 1.00 91.50 332 THR A O 1
ATOM 2602 N N . ASP A 1 333 ? 25.592 -0.225 -27.821 1.00 91.56 333 ASP A N 1
ATOM 2603 C CA . ASP A 1 333 ? 24.553 -1.209 -27.502 1.00 91.56 333 ASP A CA 1
ATOM 2604 C C . ASP A 1 333 ? 23.506 -1.281 -28.619 1.00 91.56 333 ASP A C 1
ATOM 2606 O O . ASP A 1 333 ? 23.137 -2.372 -29.041 1.00 91.56 333 ASP A O 1
ATOM 2610 N N . ALA A 1 334 ? 23.106 -0.140 -29.185 1.00 89.19 334 ALA A N 1
ATOM 2611 C CA . ALA A 1 334 ? 22.174 -0.106 -30.314 1.00 89.19 334 ALA A CA 1
ATOM 2612 C C . ALA A 1 334 ? 22.685 -0.920 -31.520 1.00 89.19 334 ALA A C 1
ATOM 2614 O O . ALA A 1 334 ? 21.933 -1.675 -32.130 1.00 89.19 334 ALA A O 1
ATOM 2615 N N . LYS A 1 335 ? 23.993 -0.861 -31.814 1.00 90.12 335 LYS A N 1
ATOM 2616 C CA . LYS A 1 335 ? 24.629 -1.687 -32.862 1.00 90.12 335 LYS A CA 1
ATOM 2617 C C . LYS A 1 335 ? 24.617 -3.191 -32.558 1.00 90.12 335 LYS A C 1
ATOM 2619 O O . LYS A 1 335 ? 24.819 -3.986 -33.467 1.00 90.12 335 LYS A O 1
ATOM 2624 N N . LYS A 1 336 ? 24.407 -3.580 -31.297 1.00 89.69 336 LYS A N 1
ATOM 2625 C CA . LYS A 1 336 ? 24.281 -4.973 -30.834 1.00 89.69 336 LYS A CA 1
ATOM 2626 C C . LYS A 1 336 ? 22.818 -5.423 -30.695 1.00 89.69 336 LYS A C 1
ATOM 2628 O O . LYS A 1 336 ? 22.568 -6.460 -30.085 1.00 89.69 336 LYS A O 1
ATOM 2633 N N . GLY A 1 337 ? 21.869 -4.637 -31.209 1.00 88.06 337 GLY A N 1
ATOM 2634 C CA . GLY A 1 337 ? 20.441 -4.961 -31.195 1.00 88.06 337 GLY A CA 1
ATOM 2635 C C . GLY A 1 337 ? 19.691 -4.559 -29.922 1.00 88.06 337 GLY A C 1
ATOM 2636 O O . GLY A 1 337 ? 18.538 -4.942 -29.770 1.00 88.06 337 GLY A O 1
ATOM 2637 N N . TYR A 1 338 ? 20.300 -3.793 -29.006 1.00 91.94 338 TYR A N 1
ATOM 2638 C CA . TYR A 1 338 ? 19.558 -3.265 -27.856 1.00 91.94 338 TYR A CA 1
ATOM 2639 C C . TYR A 1 338 ? 18.665 -2.100 -28.278 1.00 91.94 338 TYR A C 1
ATOM 2641 O O . TYR A 1 338 ? 19.112 -1.186 -28.976 1.00 91.94 338 TYR A O 1
ATOM 2649 N N . VAL A 1 339 ? 17.430 -2.089 -27.787 1.00 92.56 339 VAL A N 1
ATOM 2650 C CA . VAL A 1 339 ? 16.446 -1.045 -28.086 1.00 92.56 339 VAL A CA 1
ATOM 2651 C C . VAL A 1 339 ? 16.158 -0.181 -26.865 1.00 92.56 339 VAL A C 1
ATOM 2653 O O . VAL A 1 339 ? 16.206 -0.637 -25.725 1.00 92.56 339 VAL A O 1
ATOM 2656 N N . ARG A 1 340 ? 15.805 1.086 -27.095 1.00 93.69 340 ARG A N 1
ATOM 2657 C CA . ARG A 1 340 ? 15.332 2.007 -26.050 1.00 93.69 340 ARG A CA 1
ATOM 2658 C C . ARG A 1 340 ? 13.827 1.873 -25.853 1.00 93.69 340 ARG A C 1
ATOM 2660 O O . ARG A 1 340 ? 13.071 2.818 -26.052 1.00 93.69 340 ARG A O 1
ATOM 2667 N N . LYS A 1 341 ? 13.400 0.659 -25.526 1.00 93.50 341 LYS A N 1
ATOM 2668 C CA . LYS A 1 341 ? 12.003 0.313 -25.291 1.00 93.50 341 LYS A CA 1
ATOM 2669 C C . LYS A 1 341 ? 11.917 -0.762 -24.215 1.00 93.50 341 LYS A C 1
ATOM 2671 O O . LYS A 1 341 ? 12.796 -1.619 -24.141 1.00 93.50 341 LYS A O 1
ATOM 2676 N N . PHE A 1 342 ? 10.902 -0.678 -23.367 1.00 94.38 342 PHE A N 1
ATOM 2677 C CA . PHE A 1 342 ? 10.586 -1.669 -22.344 1.00 94.38 342 PHE A CA 1
ATOM 2678 C C . PHE A 1 342 ? 9.088 -1.639 -22.034 1.00 94.38 342 PHE A C 1
ATOM 2680 O O . PHE A 1 342 ? 8.404 -0.672 -22.365 1.00 94.38 342 PHE A O 1
ATOM 2687 N N . ARG A 1 343 ? 8.577 -2.710 -21.425 1.00 94.69 343 ARG A N 1
ATOM 2688 C CA . ARG A 1 343 ? 7.156 -2.876 -21.105 1.00 94.69 343 ARG A CA 1
ATOM 2689 C C . ARG A 1 343 ? 7.048 -3.250 -19.634 1.00 94.69 343 ARG A C 1
ATOM 2691 O O . ARG A 1 343 ? 7.649 -4.247 -19.246 1.00 94.69 343 ARG A O 1
ATOM 2698 N N . ILE A 1 344 ? 6.387 -2.436 -18.821 1.00 95.81 344 ILE A N 1
ATOM 2699 C CA . ILE A 1 344 ? 6.215 -2.681 -17.383 1.00 95.81 344 ILE A CA 1
ATOM 2700 C C . ILE A 1 344 ? 4.775 -3.102 -17.143 1.00 95.81 344 ILE A C 1
ATOM 2702 O O . ILE A 1 344 ? 3.868 -2.424 -17.612 1.00 95.81 344 ILE A O 1
ATOM 2706 N N . ASP A 1 345 ? 4.617 -4.202 -16.420 1.00 95.75 345 ASP A N 1
ATOM 2707 C CA . ASP A 1 345 ? 3.352 -4.667 -15.856 1.00 95.75 345 ASP A CA 1
ATOM 2708 C C . ASP A 1 345 ? 3.081 -3.891 -14.561 1.00 95.75 345 ASP A C 1
ATOM 2710 O O . ASP A 1 345 ? 2.259 -2.986 -14.523 1.00 95.75 345 ASP A O 1
ATOM 2714 N N . ARG A 1 346 ? 3.915 -4.108 -13.537 1.00 96.19 346 ARG A N 1
ATOM 2715 C CA . ARG A 1 346 ? 3.747 -3.481 -12.220 1.00 96.19 346 ARG A CA 1
ATOM 2716 C C . ARG A 1 346 ? 5.044 -3.300 -11.446 1.00 96.19 346 ARG A C 1
ATOM 2718 O O . ARG A 1 346 ? 6.076 -3.915 -11.737 1.00 96.19 346 ARG A O 1
ATOM 2725 N N . ILE A 1 347 ? 4.974 -2.481 -10.403 1.00 97.69 347 ILE A N 1
ATOM 2726 C CA . ILE A 1 347 ? 6.007 -2.331 -9.375 1.00 97.69 347 ILE A CA 1
ATOM 2727 C C . ILE A 1 347 ? 5.515 -2.970 -8.085 1.00 97.69 347 ILE A C 1
ATOM 2729 O O . ILE A 1 347 ? 4.357 -2.810 -7.705 1.00 97.69 347 ILE A O 1
ATOM 2733 N N . ARG A 1 348 ? 6.413 -3.681 -7.395 1.00 97.06 348 ARG A N 1
ATOM 2734 C CA . ARG A 1 348 ? 6.105 -4.319 -6.114 1.00 97.06 348 ARG A CA 1
ATOM 2735 C C . ARG A 1 348 ? 7.113 -3.947 -5.045 1.00 97.06 348 ARG A C 1
ATOM 2737 O O . ARG A 1 348 ? 8.308 -4.196 -5.214 1.00 97.06 348 ARG A O 1
ATOM 2744 N N . LEU A 1 349 ? 6.633 -3.419 -3.925 1.00 97.19 349 LEU A N 1
ATOM 2745 C CA . LEU A 1 349 ? 7.419 -3.308 -2.697 1.00 97.19 349 LEU A CA 1
ATOM 2746 C C . LEU A 1 349 ? 6.998 -4.456 -1.791 1.00 97.19 349 LEU A C 1
ATOM 2748 O O . LEU A 1 349 ? 5.889 -4.472 -1.266 1.00 97.19 349 LEU A O 1
ATOM 2752 N N . VAL A 1 350 ? 7.885 -5.437 -1.646 1.00 95.81 350 VAL A N 1
ATOM 2753 C CA . VAL A 1 350 ? 7.643 -6.633 -0.839 1.00 95.81 350 VAL A CA 1
ATOM 2754 C C . VAL A 1 350 ? 8.324 -6.444 0.516 1.00 95.81 350 VAL A C 1
ATOM 2756 O O . VAL A 1 350 ? 9.557 -6.361 0.551 1.00 95.81 350 VAL A O 1
ATOM 2759 N N . PRO A 1 351 ? 7.563 -6.369 1.621 1.00 93.62 351 PRO A N 1
ATOM 2760 C CA . PRO A 1 351 ? 8.132 -6.288 2.955 1.00 93.62 351 PRO A CA 1
ATOM 2761 C C . PRO A 1 351 ? 9.094 -7.446 3.207 1.00 93.62 351 PRO A C 1
ATOM 2763 O O . PRO A 1 351 ? 8.773 -8.613 2.980 1.00 93.62 351 PRO A O 1
ATOM 2766 N N . SER A 1 352 ? 10.289 -7.125 3.686 1.00 81.81 352 SER A N 1
ATOM 2767 C CA . SER A 1 352 ? 11.213 -8.123 4.211 1.00 81.81 352 SER A CA 1
ATOM 2768 C C . SER A 1 352 ? 10.713 -8.526 5.596 1.00 81.81 352 SER A C 1
ATOM 2770 O O . SER A 1 352 ? 10.645 -7.680 6.487 1.00 81.81 352 SER A O 1
ATOM 2772 N N . VAL A 1 353 ? 10.327 -9.792 5.769 1.00 63.56 353 VAL A N 1
ATOM 2773 C CA . VAL A 1 353 ? 9.942 -10.329 7.084 1.00 63.56 353 VAL A CA 1
ATOM 2774 C C . VAL A 1 353 ? 11.136 -10.156 8.032 1.00 63.56 353 VAL A C 1
ATOM 2776 O O . VAL A 1 353 ? 12.264 -10.472 7.645 1.00 63.56 353 VAL A O 1
ATOM 2779 N N . LYS A 1 354 ? 10.900 -9.587 9.219 1.00 46.47 354 LYS A N 1
ATOM 2780 C CA . LYS A 1 354 ? 11.917 -9.483 10.274 1.00 46.47 354 LYS A CA 1
ATOM 2781 C C . LYS A 1 354 ? 12.177 -10.828 10.932 1.00 46.47 354 LYS A C 1
ATOM 2783 O O . LYS A 1 354 ? 11.192 -11.570 11.137 1.00 46.47 354 LYS A O 1
#